Protein 9J9D (pdb70)

Secondary structure (DSSP, 8-state):
-TTEEEEEE----EEEEEEETTEEEEEEEE-GGGHHHHHHHHHHHTSTT---TTB--EEEEEEEE-SS-EEEEEEEE--TT-BHHHHHHH--B-HHHHHHHHHHHHHHHHHHH--B-STT-B--EE-S---GGGEEE-TTS-EEE---TT-EEEETTTTEESS----S-GGG--HHHHTT-S-TT-HHHHHHHHHHHHHHHHHHHHHTB-BTTB-PPP--TTTTTS-SS--HHHHHIIIIIS-------GGGGSSHHHHHHHHHHHHH--SSGGGSPPHHHHHHHHHHHHTSTTT-

B-factor: mean 13.84, std 5.66, range [7.07, 38.34]

Solvent-accessible surface area: 14345 Å² total; per-residue (Å²): 19,95,94,13,101,60,72,79,75,67,75,167,36,89,43,68,54,0,76,92,204,49,106,48,4,15,0,31,15,3,46,80,227,44,85,163,33,26,91,29,6,6,60,0,20,107,12,85,109,6,170,53,119,5,7,20,10,44,86,31,33,61,82,56,107,78,71,117,150,49,29,9,1,14,4,12,55,62,30,88,69,24,17,0,41,84,35,0,74,188,71,59,12,89,32,111,16,0,6,74,3,0,37,8,0,0,12,0,0,10,22,0,12,114,63,44,126,52,148,147,20,1,38,5,0,0,0,39,23,2,39,0,103,6,0,37,0,43,199,90,14,21,0,0,0,8,64,0,23,55,0,0,41,33,74,57,96,89,81,68,27,66,66,80,46,121,76,14,40,88,19,13,12,3,6,22,24,0,67,94,82,20,89,74,76,63,4,58,17,9,44,67,13,3,4,0,6,0,0,0,0,0,2,0,0,0,19,21,0,32,67,76,63,106,74,31,105,28,53,39,0,0,97,67,68,16,71,103,137,8,48,22,82,68,0,49,112,14,1,20,107,116,144,55,46,5,113,65,28,135,41,0,101,98,28,87,4,0,88,16,0,0,87,5,0,114,33,0,13,97,59,99,9,63,56,16,39,74,3,125,109,0,72,37,35,0,44,113,2,34,140,73,185,90,30,92

Structure (mmCIF, N/CA/C/O backbone):
data_9J9D
#
_entry.id   9J9D
#
_cell.length_a   42.455
_cell.length_b   75.677
_cell.length_c   89.625
_cell.angle_alpha   90.000
_cell.angle_beta   90.000
_cell.angle_gamma   90.000
#
_symmetry.space_group_name_H-M   'P 21 21 21'
#
loop_
_entity.id
_entity.type
_entity.pdbx_description
1 polymer 'TGF-beta receptor type-1'
2 non-polymer 2-((1-(but-2-yn-1-yl)-1H-pyrazol-4-yl)(cyclopropylmethyl)amino)-5-(4-(dimethylcarbamoyl)-1H-pyrrol-2-yl)thiazole-4-carboxamide
3 non-polymer 1,2-ETHANEDIOL
4 water water
#
loop_
_atom_site.group_PDB
_atom_site.id
_atom_site.type_symbol
_atom_site.label_atom_id
_atom_site.label_alt_id
_atom_site.label_comp_id
_atom_site.label_asym_id
_atom_site.label_entity_id
_atom_site.label_seq_id
_atom_site.pdbx_PDB_ins_code
_atom_site.Cartn_x
_atom_site.Cartn_y
_atom_site.Cartn_z
_atom_site.occupancy
_atom_site.B_iso_or_equiv
_atom_site.auth_seq_id
_atom_site.auth_comp_id
_atom_site.auth_asym_id
_atom_site.auth_atom_id
_atom_site.pdbx_PDB_model_num
ATOM 1 N N . ALA A 1 5 ? 10.043 20.885 -3.893 1.000 21.844 202 ALA A N 1
ATOM 2 C CA . ALA A 1 5 ? 8.736 21.333 -3.321 1.000 21.382 202 ALA A CA 1
ATOM 3 C C . ALA A 1 5 ? 8.024 22.270 -4.302 1.000 21.132 202 ALA A C 1
ATOM 4 O O . ALA A 1 5 ? 6.792 22.167 -4.422 1.000 21.415 202 ALA A O 1
ATOM 6 N N . ARG A 1 6 ? 8.781 23.146 -4.972 1.000 20.295 203 ARG A N 1
ATOM 7 C CA . ARG A 1 6 ? 8.276 24.174 -5.922 1.000 19.710 203 ARG A CA 1
ATOM 8 C C . ARG A 1 6 ? 7.377 23.535 -6.990 1.000 18.939 203 ARG A C 1
ATOM 9 O O . ARG A 1 6 ? 6.399 24.198 -7.389 1.000 19.644 203 ARG A O 1
ATOM 11 N N . THR A 1 7 ? 7.691 22.310 -7.431 1.000 17.750 204 THR A N 1
ATOM 12 C CA . THR A 1 7 ? 7.065 21.643 -8.608 1.000 17.196 204 THR A CA 1
ATOM 13 C C . THR A 1 7 ? 6.241 20.414 -8.196 1.000 15.974 204 THR A C 1
ATOM 14 O O . THR A 1 7 ? 5.918 19.603 -9.085 1.000 17.006 204 THR A O 1
ATOM 18 N N . ILE A 1 8 ? 5.910 20.261 -6.913 1.000 13.643 205 ILE A N 1
ATOM 19 C CA . ILE A 1 8 ? 5.035 19.150 -6.434 1.00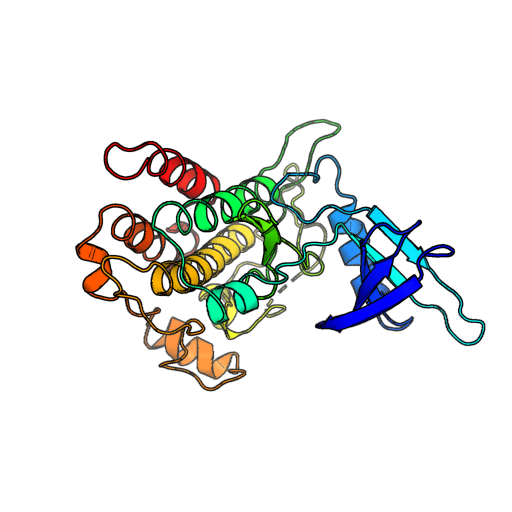0 12.281 205 ILE A CA 1
ATOM 20 C C . ILE A 1 8 ? 3.632 19.705 -6.178 1.000 11.215 205 ILE A C 1
ATOM 21 O O . ILE A 1 8 ? 3.519 20.800 -5.595 1.000 11.450 205 ILE A O 1
ATOM 26 N N . VAL A 1 9 ? 2.612 18.962 -6.607 1.000 10.221 206 VAL A N 1
ATOM 27 C CA . VAL A 1 9 ? 1.176 19.297 -6.390 1.000 9.765 206 VAL A CA 1
ATOM 28 C C . VAL A 1 9 ? 0.596 18.268 -5.417 1.000 9.455 206 VAL A C 1
ATOM 29 O O . VAL A 1 9 ? 0.601 17.067 -5.748 1.000 9.475 206 VAL A O 1
ATOM 33 N N . LEU A 1 10 ? 0.114 18.730 -4.263 1.000 9.402 207 LEU A N 1
ATOM 34 C CA . LEU A 1 10 ? -0.544 17.875 -3.240 1.000 9.764 207 LEU A CA 1
ATOM 35 C C . LEU A 1 10 ? -1.952 17.517 -3.726 1.000 9.895 207 LEU A C 1
ATOM 36 O O . LEU A 1 10 ? -2.658 18.412 -4.234 1.000 10.000 207 LEU A O 1
ATOM 41 N N . GLN A 1 11 ? -2.334 16.248 -3.580 1.000 10.145 208 GLN A N 1
ATOM 42 C CA . GLN A 1 11 ? -3.582 15.678 -4.158 1.000 10.696 208 GLN A CA 1
ATOM 43 C C . GLN A 1 11 ? -4.515 15.132 -3.075 1.000 10.662 208 GLN A C 1
ATOM 44 O O . GLN A 1 11 ? -5.739 15.219 -3.260 1.000 10.268 208 GLN A O 1
ATOM 50 N N . GLU A 1 12 ? -3.970 14.521 -2.023 1.000 10.918 209 GLU A N 1
ATOM 51 C CA . GLU A 1 12 ? -4.763 13.695 -1.078 1.000 11.729 209 GLU A CA 1
ATOM 52 C C . GLU A 1 12 ? -4.050 13.619 0.273 1.000 11.659 209 GLU A C 1
ATOM 53 O O . GLU A 1 12 ? -2.839 13.339 0.293 1.000 11.062 209 GLU A O 1
ATOM 59 N N . SER A 1 13 ? -4.789 13.858 1.356 1.000 12.121 210 SER A N 1
ATOM 60 C CA . SER A 1 13 ? -4.337 13.650 2.756 1.000 13.204 210 SER A CA 1
ATOM 61 C C . SER A 1 13 ? -4.221 12.143 3.012 1.000 13.754 210 SER A C 1
ATOM 62 O O . SER A 1 13 ? -5.235 11.449 2.841 1.000 14.114 210 SER A O 1
ATOM 65 N N . ILE A 1 14 ? -3.034 11.645 3.373 1.000 14.360 211 ILE A N 1
ATOM 66 C CA . ILE A 1 14 ? -2.800 10.187 3.619 1.000 15.321 211 ILE A CA 1
ATOM 67 C C . ILE A 1 14 ? -2.263 9.982 5.044 1.000 16.822 211 ILE A C 1
ATOM 68 O O . ILE A 1 14 ? -1.497 9.020 5.247 1.000 17.870 211 ILE A O 1
ATOM 73 N N . GLY A 1 15 ? -2.685 10.827 5.996 1.000 18.386 212 GLY A N 1
ATOM 74 C CA . GLY A 1 15 ? -2.524 10.598 7.448 1.000 19.354 212 GLY A CA 1
ATOM 75 C C . GLY A 1 15 ? -1.580 11.589 8.111 1.000 20.545 212 GLY A C 1
ATOM 76 O O . GLY A 1 15 ? -1.098 12.494 7.404 1.000 21.605 212 GLY A O 1
ATOM 77 N N . PHE A 1 19 ? 4.456 14.391 14.571 1.000 23.689 216 PHE A N 1
ATOM 78 C CA . PHE A 1 19 ? 4.789 15.743 14.045 1.000 23.518 216 PHE A CA 1
ATOM 79 C C . PHE A 1 19 ? 4.501 15.787 12.540 1.000 22.569 216 PHE A C 1
ATOM 80 O O . PHE A 1 19 ? 4.848 14.826 11.832 1.000 23.115 216 PHE A O 1
ATOM 88 N N . GLY A 1 20 ? 3.876 16.872 12.079 1.000 21.512 217 GLY A N 1
ATOM 89 C CA . GLY A 1 20 ? 3.577 17.114 10.655 1.000 20.094 217 GLY A CA 1
ATOM 90 C C . GLY A 1 20 ? 2.390 16.302 10.163 1.000 18.955 217 GLY A C 1
ATOM 91 O O . GLY A 1 20 ? 1.743 15.626 10.985 1.000 19.842 217 GLY A O 1
ATOM 92 N N . GLU A 1 21 ? 2.120 16.376 8.856 1.000 16.929 218 GLU A N 1
ATOM 93 C CA . GLU A 1 21 ? 0.975 15.721 8.167 1.000 16.066 218 GLU A CA 1
ATOM 94 C C . GLU A 1 21 ? 1.465 15.198 6.815 1.000 13.761 218 GLU A C 1
ATOM 95 O O . GLU A 1 21 ? 2.343 15.848 6.214 1.000 12.957 218 GLU A O 1
ATOM 101 N N . VAL A 1 22 ? 0.923 14.071 6.354 1.000 11.893 219 VAL A N 1
ATOM 102 C CA . VAL A 1 22 ? 1.429 13.362 5.144 1.000 11.029 219 VAL A CA 1
ATOM 103 C C . VAL A 1 22 ? 0.409 13.491 4.010 1.000 10.443 219 VAL A C 1
ATOM 104 O O . VAL A 1 22 ? -0.808 13.357 4.260 1.000 10.124 219 VAL A O 1
ATOM 108 N N . TRP A 1 23 ? 0.921 13.745 2.807 1.000 9.830 220 TRP A N 1
ATOM 109 C CA . TRP A 1 23 ? 0.137 13.972 1.568 1.000 10.030 220 TRP A CA 1
ATOM 110 C C . TRP A 1 23 ? 0.673 13.083 0.453 1.000 10.007 220 TRP A C 1
ATOM 111 O O . TRP A 1 23 ? 1.903 12.900 0.362 1.000 9.752 220 TRP A O 1
ATOM 122 N N . ARG A 1 24 ? -0.230 12.593 -0.389 1.000 10.226 221 ARG A N 1
ATOM 123 C CA . ARG A 1 24 ? 0.110 12.061 -1.728 1.000 10.812 221 ARG A CA 1
ATOM 124 C C . ARG A 1 24 ? 0.239 13.255 -2.674 1.000 10.935 221 ARG A C 1
ATOM 125 O O . ARG A 1 24 ? -0.731 14.032 -2.787 1.000 11.067 221 ARG A O 1
ATOM 133 N N . GLY A 1 25 ? 1.410 13.415 -3.282 1.000 10.950 222 GLY A N 1
ATOM 134 C CA . GLY A 1 25 ? 1.701 14.506 -4.226 1.000 11.400 222 GLY A CA 1
ATOM 135 C C . GLY A 1 25 ? 2.083 13.951 -5.578 1.000 11.623 222 GLY A C 1
ATOM 136 O O . GLY A 1 25 ? 2.317 12.732 -5.677 1.000 11.102 222 GLY A O 1
ATOM 137 N N . LYS A 1 26 ? 2.145 14.817 -6.585 1.000 12.520 223 LYS A N 1
ATOM 138 C CA . LYS A 1 26 ? 2.630 14.473 -7.942 1.000 13.844 223 LYS A CA 1
ATOM 139 C C . LYS A 1 26 ? 3.822 15.372 -8.266 1.000 13.991 223 LYS A C 1
ATOM 140 O O . LYS A 1 26 ? 3.714 16.599 -8.081 1.000 13.141 223 LYS A O 1
ATOM 146 N N . TRP A 1 27 ? 4.928 14.744 -8.665 1.000 14.927 224 TRP A N 1
ATOM 147 C CA A TRP A 1 27 ? 6.127 15.426 -9.213 0.500 15.636 224 TRP A CA 1
ATOM 148 C CA B TRP A 1 27 ? 6.159 15.391 -9.191 0.500 15.639 224 TRP A CA 1
ATOM 149 C C . TRP A 1 27 ? 6.298 14.996 -10.669 1.000 16.496 224 TRP A C 1
ATOM 150 O O . TRP A 1 27 ? 6.698 13.840 -10.908 1.000 17.149 224 TRP A O 1
ATOM 171 N N . ARG A 1 28 ? 5.949 15.895 -11.597 1.000 17.717 225 ARG A N 1
ATOM 172 C CA . ARG A 1 28 ? 5.922 15.627 -13.063 1.000 19.009 225 ARG A CA 1
ATOM 173 C C . ARG A 1 28 ? 5.027 14.413 -13.350 1.000 18.978 225 ARG A C 1
ATOM 174 O O . ARG A 1 28 ? 5.374 13.613 -14.246 1.000 19.786 225 ARG A O 1
ATOM 182 N N . GLY A 1 29 ? 3.924 14.270 -12.612 1.000 18.727 226 GLY A N 1
ATOM 183 C CA . GLY A 1 29 ? 2.936 13.196 -12.816 1.000 18.381 226 GLY A CA 1
ATOM 184 C C . GLY A 1 29 ? 3.289 11.920 -12.068 1.000 17.811 226 GLY A C 1
ATOM 185 O O . GLY A 1 29 ? 2.465 10.992 -12.113 1.000 18.623 226 GLY A O 1
ATOM 186 N N . GLU A 1 30 ? 4.461 11.859 -11.419 1.000 17.568 227 GLU A N 1
ATOM 187 C CA . GLU A 1 30 ? 4.901 10.698 -10.594 1.000 17.333 227 GLU A CA 1
ATOM 188 C C . GLU A 1 30 ? 4.430 10.910 -9.152 1.000 16.243 227 GLU A C 1
ATOM 189 O O . GLU A 1 30 ? 4.696 11.996 -8.591 1.000 15.429 227 GLU A O 1
ATOM 195 N N . GLU A 1 31 ? 3.772 9.904 -8.571 1.000 15.322 228 GLU A N 1
ATOM 196 C CA . GLU A 1 31 ? 3.319 9.935 -7.157 1.000 14.726 228 GLU A CA 1
ATOM 197 C C . GLU A 1 31 ? 4.550 9.997 -6.246 1.000 13.054 228 GLU A C 1
ATOM 198 O O . GLU A 1 31 ? 5.509 9.235 -6.477 1.000 12.845 228 GLU A O 1
ATOM 204 N N . VAL A 1 32 ? 4.525 10.907 -5.274 1.000 11.185 229 VAL A N 1
ATOM 205 C CA . VAL A 1 32 ? 5.503 10.986 -4.150 1.000 10.295 229 VAL A CA 1
ATOM 206 C C . VAL A 1 32 ? 4.692 11.130 -2.863 1.000 9.480 229 VAL A C 1
ATOM 207 O O . VAL A 1 32 ? 3.504 11.493 -2.940 1.000 9.182 229 VAL A O 1
ATOM 211 N N . ALA A 1 33 ? 5.307 10.840 -1.720 1.000 8.746 230 ALA A N 1
ATOM 212 C CA . ALA A 1 33 ? 4.734 11.147 -0.393 1.000 8.448 230 ALA A CA 1
ATOM 213 C C . ALA A 1 33 ? 5.452 12.373 0.170 1.000 8.324 230 ALA A C 1
ATOM 214 O O . ALA A 1 33 ? 6.682 12.473 0.026 1.000 8.107 230 ALA A O 1
ATOM 216 N N . VAL A 1 34 ? 4.695 13.290 0.766 1.000 8.232 231 VAL A N 1
ATOM 217 C CA . VAL A 1 34 ? 5.245 14.539 1.358 1.000 8.462 231 VAL A CA 1
ATOM 218 C C . VAL A 1 34 ? 4.784 14.607 2.810 1.000 8.601 231 VAL A C 1
ATOM 219 O O . VAL A 1 34 ? 3.566 14.604 3.036 1.000 8.964 231 VAL A O 1
ATOM 223 N N . LYS A 1 35 ? 5.722 14.658 3.754 1.000 8.804 232 LYS A N 1
ATOM 224 C CA . LYS A 1 35 ? 5.406 15.001 5.160 1.000 9.156 232 LYS A CA 1
ATOM 225 C C . LYS A 1 35 ? 5.696 16.487 5.352 1.000 9.206 232 LYS A C 1
ATOM 226 O O . LYS A 1 35 ? 6.836 16.911 5.083 1.000 9.122 232 LYS A O 1
ATOM 232 N N . ILE A 1 36 ? 4.680 17.244 5.766 1.000 9.308 233 ILE A N 1
ATOM 233 C CA . ILE A 1 36 ? 4.746 18.724 5.901 1.000 9.749 233 ILE A CA 1
ATOM 234 C C . ILE A 1 36 ? 4.738 19.084 7.386 1.000 9.871 233 ILE A C 1
ATOM 235 O O . ILE A 1 36 ? 3.848 18.601 8.114 1.000 10.116 233 ILE A O 1
ATOM 240 N N . PHE A 1 37 ? 5.706 19.907 7.790 1.000 9.802 234 PHE A N 1
ATOM 241 C CA . PHE A 1 37 ? 5.866 20.463 9.156 1.000 10.128 234 PHE A CA 1
ATOM 242 C C . PHE A 1 37 ? 5.646 21.977 9.102 1.000 10.632 234 PHE A C 1
ATOM 243 O O . PHE A 1 37 ? 5.942 22.610 8.072 1.000 10.879 234 PHE A O 1
ATOM 251 N N . SER A 1 38 ? 5.175 22.555 10.206 1.000 11.141 235 SER A N 1
ATOM 252 C CA . SER A 1 38 ? 5.074 24.023 10.393 1.000 11.650 235 SER A CA 1
ATOM 253 C C . SER A 1 38 ? 6.432 24.575 10.838 1.000 11.893 235 SER A C 1
ATOM 254 O O . SER A 1 38 ? 7.312 23.770 11.217 1.000 11.665 235 SER A O 1
ATOM 257 N N . SER A 1 39 ? 6.578 25.901 10.806 1.000 12.531 236 SER A N 1
ATOM 258 C CA . SER A 1 39 ? 7.791 26.648 11.232 1.000 12.882 236 SER A CA 1
ATOM 259 C C . SER A 1 39 ? 8.180 26.259 12.662 1.000 12.495 236 SER A C 1
ATOM 260 O O . SER A 1 39 ? 9.386 26.150 12.941 1.000 12.950 236 SER A O 1
ATOM 263 N N . ARG A 1 40 ? 7.197 26.062 13.543 1.000 12.001 237 ARG A N 1
ATOM 264 C CA . ARG A 1 40 ? 7.459 25.798 14.981 1.000 11.865 237 ARG A CA 1
ATOM 265 C C . ARG A 1 40 ? 7.883 24.336 15.187 1.000 11.935 237 ARG A C 1
ATOM 266 O O . ARG A 1 40 ? 8.294 24.005 16.311 1.000 12.149 237 ARG A O 1
ATOM 274 N N . GLU A 1 41 ? 7.826 23.502 14.144 1.000 11.777 238 GLU A N 1
ATOM 275 C CA . GLU A 1 41 ? 8.260 22.079 14.181 1.000 12.056 238 GLU A CA 1
ATOM 276 C C . GLU A 1 41 ? 9.623 21.925 13.490 1.000 11.502 238 GLU A C 1
ATOM 277 O O . GLU A 1 41 ? 9.985 20.782 13.150 1.000 10.871 238 GLU A O 1
ATOM 283 N N . GLU A 1 42 ? 10.374 23.017 13.311 1.000 11.393 239 GLU A N 1
ATOM 284 C CA . GLU A 1 42 ? 11.650 23.006 12.542 1.000 12.114 239 GLU A CA 1
ATOM 285 C C . GLU A 1 42 ? 12.631 21.991 13.146 1.000 11.994 239 GLU A C 1
ATOM 286 O O . GLU A 1 42 ? 13.329 21.320 12.369 1.000 11.092 239 GLU A O 1
ATOM 292 N N . ARG A 1 43 ? 12.703 21.877 14.473 1.000 12.181 240 ARG A N 1
ATOM 293 C CA . ARG A 1 43 ? 13.697 20.985 15.131 1.000 12.910 240 ARG A CA 1
ATOM 294 C C . ARG A 1 43 ? 13.405 19.527 14.758 1.000 11.869 240 ARG A C 1
ATOM 295 O O . ARG A 1 43 ? 14.367 18.797 14.453 1.000 11.258 240 ARG A O 1
ATOM 303 N N . SER A 1 44 ? 12.134 19.119 14.745 1.000 11.030 241 SER A N 1
ATOM 304 C CA . SER A 1 44 ? 11.712 17.738 14.398 1.000 10.683 241 SER A CA 1
ATOM 305 C C . SER A 1 44 ? 11.985 17.475 12.913 1.000 9.545 241 SER A C 1
ATOM 306 O O . SER A 1 44 ? 12.517 16.404 12.579 1.000 9.141 241 SER A O 1
ATOM 309 N N . TRP A 1 45 ? 11.629 18.426 12.049 1.000 8.676 242 TRP A N 1
ATOM 310 C CA . TRP A 1 45 ? 11.873 18.347 10.586 1.000 8.179 242 TRP A CA 1
ATOM 311 C C . TRP A 1 45 ? 13.376 18.222 10.319 1.000 7.997 242 TRP A C 1
ATOM 312 O O . TRP A 1 45 ? 13.778 17.314 9.566 1.000 7.832 242 TRP A O 1
ATOM 323 N N . PHE A 1 46 ? 14.179 19.101 10.917 1.000 8.112 243 PHE A N 1
ATOM 324 C CA . PHE A 1 46 ? 15.645 19.131 10.690 1.000 8.307 243 PHE A CA 1
ATOM 325 C C . PHE A 1 46 ? 16.259 17.799 11.131 1.000 8.169 243 PHE A C 1
ATOM 326 O O . PHE A 1 46 ? 17.083 17.223 10.399 1.000 7.984 243 PHE A O 1
ATOM 334 N N . ARG A 1 47 ? 15.891 17.319 12.317 1.000 7.992 244 ARG A N 1
ATOM 335 C CA . ARG A 1 47 ? 16.462 16.066 12.865 1.000 8.034 244 ARG A CA 1
ATOM 336 C C . ARG A 1 47 ? 16.119 14.900 11.931 1.000 8.051 244 ARG A C 1
ATOM 337 O O . ARG A 1 47 ? 17.002 14.074 11.664 1.000 7.755 244 ARG A O 1
ATOM 345 N N . GLU A 1 48 ? 14.880 14.814 11.449 1.000 7.954 245 GLU A N 1
ATOM 346 C CA . GLU A 1 48 ? 14.486 13.696 10.557 1.000 8.155 245 GLU A CA 1
ATOM 347 C C . GLU A 1 48 ? 15.232 13.823 9.221 1.000 7.881 245 GLU A C 1
ATOM 348 O O . GLU A 1 48 ? 15.718 12.794 8.718 1.000 7.695 245 GLU A O 1
ATOM 354 N N . ALA A 1 49 ? 15.353 15.036 8.674 1.000 7.766 246 ALA A N 1
ATOM 355 C CA . ALA A 1 49 ? 16.152 15.307 7.453 1.000 7.701 246 ALA A CA 1
ATOM 356 C C . ALA A 1 49 ? 17.593 14.830 7.668 1.000 7.735 246 ALA A C 1
ATOM 357 O O . ALA A 1 49 ? 18.152 14.173 6.773 1.000 7.841 246 ALA A O 1
ATOM 359 N N . GLU A 1 50 ? 18.164 15.148 8.828 1.000 7.829 247 GLU A N 1
ATOM 360 C CA . GLU A 1 50 ? 19.545 14.755 9.209 1.000 7.997 247 GLU A CA 1
ATOM 361 C C . GLU A 1 50 ? 19.680 13.226 9.186 1.000 7.744 247 GLU A C 1
ATOM 362 O O . GLU A 1 50 ? 20.637 12.724 8.577 1.000 7.831 247 GLU A O 1
ATOM 368 N N . ILE A 1 51 ? 18.757 12.500 9.817 1.000 7.613 248 ILE A N 1
ATOM 369 C CA . ILE A 1 51 ? 18.834 11.010 9.876 1.000 7.561 248 ILE A CA 1
ATOM 370 C C . ILE A 1 51 ? 18.783 10.469 8.442 1.000 7.467 248 ILE A C 1
ATOM 371 O O . ILE A 1 51 ? 19.620 9.632 8.089 1.000 7.085 248 ILE A O 1
ATOM 376 N N . TYR A 1 52 ? 17.840 10.937 7.627 1.000 7.492 249 TYR A N 1
ATOM 377 C CA . TYR A 1 52 ? 17.658 10.427 6.244 1.000 7.742 249 TYR A CA 1
ATOM 378 C C . TYR A 1 52 ? 18.888 10.722 5.378 1.000 7.903 249 TYR A C 1
ATOM 379 O O . TYR A 1 52 ? 19.121 9.972 4.421 1.000 8.174 249 TYR A O 1
ATOM 388 N N . GLN A 1 53 ? 19.662 11.762 5.698 1.000 7.803 250 GLN A N 1
ATOM 389 C CA . GLN A 1 53 ? 20.849 12.149 4.888 1.000 7.935 250 GLN A CA 1
ATOM 390 C C . GLN A 1 53 ? 22.112 11.456 5.412 1.000 8.053 250 GLN A C 1
ATOM 391 O O . GLN A 1 53 ? 23.189 11.737 4.877 1.000 8.538 250 GLN A O 1
ATOM 397 N N . THR A 1 54 ? 21.989 10.548 6.385 1.000 8.130 251 THR A N 1
ATOM 398 C CA . THR A 1 54 ? 23.130 9.744 6.890 1.000 8.211 251 THR A CA 1
ATOM 399 C C . THR A 1 54 ? 23.822 9.063 5.705 1.000 8.393 251 THR A C 1
ATOM 400 O O . THR A 1 54 ? 23.132 8.468 4.864 1.000 8.476 251 THR A O 1
ATOM 404 N N . VAL A 1 55 ? 25.151 9.123 5.671 1.000 8.770 252 VAL A N 1
ATOM 405 C CA . VAL A 1 55 ? 25.976 8.467 4.618 1.000 9.404 252 VAL A CA 1
ATOM 406 C C . VAL A 1 55 ? 25.615 6.977 4.563 1.000 9.520 252 VAL A C 1
ATOM 407 O O . VAL A 1 55 ? 25.511 6.334 5.634 1.000 9.123 252 VAL A O 1
ATOM 411 N N . MET A 1 56 ? 25.385 6.469 3.351 1.000 9.812 253 MET A N 1
ATOM 412 C CA . MET A 1 56 ? 25.148 5.035 3.037 1.000 10.244 253 MET A CA 1
ATOM 413 C C . MET A 1 56 ? 23.897 4.503 3.750 1.000 9.772 253 MET A C 1
ATOM 414 O O . MET A 1 56 ? 23.819 3.287 3.983 1.000 9.765 253 MET A O 1
ATOM 419 N N . LEU A 1 57 ? 22.912 5.357 4.030 1.000 9.464 254 LEU A N 1
ATOM 420 C CA . LEU A 1 57 ? 21.649 4.896 4.666 1.000 9.529 254 LEU A CA 1
ATOM 421 C C . LEU A 1 57 ? 20.783 4.125 3.659 1.000 9.399 254 LEU A C 1
ATOM 422 O O . LEU A 1 57 ? 20.059 3.211 4.091 1.000 9.266 254 LEU A O 1
ATOM 427 N N . ARG A 1 58 ? 20.794 4.498 2.377 1.000 9.328 255 ARG A N 1
ATOM 428 C CA . ARG A 1 58 ? 19.795 3.982 1.404 1.000 9.523 255 ARG A CA 1
ATOM 429 C C . ARG A 1 58 ? 19.830 2.451 1.384 1.000 9.503 255 ARG A C 1
ATOM 430 O O . ARG A 1 58 ? 20.921 1.861 1.351 1.000 9.867 255 ARG A O 1
ATOM 438 N N . HIS A 1 59 ? 18.650 1.843 1.406 1.000 9.301 256 HIS A N 1
ATOM 439 C CA . HIS A 1 59 ? 18.449 0.379 1.519 1.000 9.378 256 HIS A CA 1
ATOM 440 C C . HIS A 1 59 ? 17.018 0.075 1.092 1.000 9.519 256 HIS A C 1
ATOM 441 O O . HIS A 1 59 ? 16.148 0.910 1.371 1.000 9.198 256 HIS A O 1
ATOM 448 N N . GLU A 1 60 ? 16.777 -1.074 0.463 1.000 9.914 257 GLU A N 1
ATOM 449 C CA A GLU A 1 60 ? 15.442 -1.427 -0.093 0.500 10.101 257 GLU A CA 1
ATOM 450 C CA B GLU A 1 60 ? 15.437 -1.397 -0.099 0.500 10.065 257 GLU A CA 1
ATOM 451 C C . GLU A 1 60 ? 14.393 -1.454 1.027 1.000 9.749 257 GLU A C 1
ATOM 452 O O . GLU A 1 60 ? 13.213 -1.285 0.715 1.000 9.812 257 GLU A O 1
ATOM 463 N N . ASN A 1 61 ? 14.808 -1.641 2.286 1.000 9.170 258 ASN A N 1
ATOM 464 C CA . ASN A 1 61 ? 13.854 -1.767 3.424 1.000 8.730 258 ASN A CA 1
ATOM 465 C C . ASN A 1 61 ? 13.892 -0.531 4.333 1.000 8.267 258 ASN A C 1
ATOM 466 O O . ASN A 1 61 ? 13.375 -0.619 5.467 1.000 7.960 258 ASN A O 1
ATOM 471 N N . ILE A 1 62 ? 14.420 0.589 3.837 1.000 7.907 259 ILE A N 1
ATOM 472 C CA . ILE A 1 62 ? 14.301 1.939 4.463 1.000 7.970 259 ILE A CA 1
ATOM 473 C C . ILE A 1 62 ? 13.576 2.835 3.459 1.000 7.772 259 ILE A C 1
ATOM 474 O O . ILE A 1 62 ? 13.958 2.821 2.273 1.000 7.548 259 ILE A O 1
ATOM 479 N N . LEU A 1 63 ? 12.566 3.587 3.898 1.000 7.475 260 LEU A N 1
ATOM 480 C CA . LEU A 1 63 ? 11.804 4.482 2.991 1.000 7.462 260 LEU A CA 1
ATOM 481 C C . LEU A 1 63 ? 12.788 5.357 2.206 1.000 7.499 260 LEU A C 1
ATOM 482 O O . LEU A 1 63 ? 13.687 5.950 2.825 1.000 7.289 260 LEU A O 1
ATOM 487 N N . GLY A 1 64 ? 12.621 5.400 0.883 1.000 7.664 261 GLY A N 1
ATOM 488 C CA . GLY A 1 64 ? 13.507 6.127 -0.046 1.000 7.849 261 GLY A CA 1
ATOM 489 C C . GLY A 1 64 ? 13.345 7.632 0.074 1.000 8.097 261 GLY A C 1
ATOM 490 O O . GLY A 1 64 ? 12.268 8.144 -0.267 1.000 8.078 261 GLY A O 1
ATOM 491 N N . PHE A 1 65 ? 14.380 8.315 0.558 1.000 8.528 262 PHE A N 1
ATOM 492 C CA . PHE A 1 65 ? 14.430 9.790 0.718 1.000 9.170 262 PHE A CA 1
ATOM 493 C C . PHE A 1 65 ? 14.567 10.433 -0.665 1.000 9.390 262 PHE A C 1
ATOM 494 O O . PHE A 1 65 ? 15.352 9.939 -1.489 1.000 10.222 262 PHE A O 1
ATOM 502 N N . ILE A 1 66 ? 13.808 11.496 -0.923 1.000 9.396 263 ILE A N 1
ATOM 503 C CA . ILE A 1 66 ? 13.957 12.306 -2.167 1.000 9.632 263 ILE A CA 1
ATOM 504 C C . ILE A 1 66 ? 14.539 13.674 -1.803 1.000 9.811 263 ILE A C 1
ATOM 505 O O . ILE A 1 66 ? 15.534 14.072 -2.433 1.000 10.775 263 ILE A O 1
ATOM 510 N N . ALA A 1 67 ? 13.956 14.385 -0.840 1.000 9.643 264 ALA A N 1
ATOM 511 C CA . ALA A 1 67 ? 14.391 15.765 -0.530 1.000 9.601 264 ALA A CA 1
ATOM 512 C C . ALA A 1 67 ? 13.864 16.234 0.825 1.000 9.491 264 ALA A C 1
ATOM 513 O O . ALA A 1 67 ? 12.784 15.786 1.254 1.000 9.240 264 ALA A O 1
ATOM 515 N N . ALA A 1 68 ? 14.635 17.110 1.464 1.000 9.408 265 ALA A N 1
ATOM 516 C CA . ALA A 1 68 ? 14.179 18.062 2.497 1.000 9.541 265 ALA A CA 1
ATOM 517 C C . ALA A 1 68 ? 14.173 19.442 1.841 1.000 9.918 265 ALA A C 1
ATOM 518 O O . ALA A 1 68 ? 15.154 19.756 1.153 1.000 10.450 265 ALA A O 1
ATOM 520 N N . ASP A 1 69 ? 13.092 20.206 1.978 1.000 9.990 266 ASP A N 1
ATOM 521 C CA . ASP A 1 69 ? 12.977 21.524 1.302 1.000 10.597 266 ASP A CA 1
ATOM 522 C C . ASP A 1 69 ? 12.035 22.428 2.100 1.000 10.543 266 ASP A C 1
ATOM 523 O O . ASP A 1 69 ? 11.415 21.950 3.074 1.000 9.952 266 ASP A O 1
ATOM 528 N N . ASN A 1 70 ? 11.980 23.701 1.703 1.000 11.250 267 ASN A N 1
ATOM 529 C CA . ASN A 1 70 ? 11.051 24.735 2.226 1.000 12.052 267 ASN A CA 1
ATOM 530 C C . ASN A 1 70 ? 10.083 25.116 1.102 1.000 11.812 267 ASN A C 1
ATOM 531 O O . ASN A 1 70 ? 10.500 25.080 -0.073 1.000 11.974 267 ASN A O 1
ATOM 536 N N . LYS A 1 71 ? 8.845 25.478 1.439 1.000 11.707 268 LYS A N 1
ATOM 537 C CA . LYS A 1 71 ? 7.876 26.036 0.459 1.000 11.920 268 LYS A CA 1
ATOM 538 C C . LYS A 1 71 ? 7.136 27.212 1.097 1.000 11.707 268 LYS A C 1
ATOM 539 O O . LYS A 1 71 ? 6.479 27.019 2.132 1.000 11.549 268 LYS A O 1
ATOM 545 N N . ASP A 1 72 ? 7.261 28.389 0.485 1.000 11.555 269 ASP A N 1
ATOM 546 C CA . ASP A 1 72 ? 6.588 29.640 0.915 1.000 11.562 269 ASP A CA 1
ATOM 547 C C . ASP A 1 72 ? 5.311 29.809 0.084 1.000 10.971 269 ASP A C 1
ATOM 548 O O . ASP A 1 72 ? 5.427 30.022 -1.135 1.000 10.902 269 ASP A O 1
ATOM 553 N N . ASN A 1 73 ? 4.134 29.715 0.705 1.000 10.490 270 ASN A N 1
ATOM 554 C CA . ASN A 1 73 ? 2.845 29.840 -0.025 1.000 10.577 270 ASN A CA 1
ATOM 555 C C . ASN A 1 73 ? 2.457 31.318 -0.165 1.000 10.746 270 ASN A C 1
ATOM 556 O O . ASN A 1 73 ? 1.436 31.577 -0.812 1.000 11.004 270 ASN A O 1
ATOM 561 N N . GLY A 1 74 ? 3.235 32.242 0.411 1.000 10.956 271 GLY A N 1
ATOM 562 C CA . GLY A 1 74 ? 2.965 33.693 0.377 1.000 11.267 271 GLY A CA 1
ATOM 563 C C . GLY A 1 74 ? 2.517 34.231 1.724 1.000 11.519 271 GLY A C 1
ATOM 564 O O . GLY A 1 74 ? 2.544 35.462 1.896 1.000 12.402 271 GLY A O 1
ATOM 565 N N . THR A 1 75 ? 2.107 33.356 2.648 1.000 11.471 272 THR A N 1
ATOM 566 C CA . THR A 1 75 ? 1.690 33.733 4.026 1.000 11.541 272 THR A CA 1
ATOM 567 C C . THR A 1 75 ? 2.615 33.073 5.052 1.000 11.513 272 THR A C 1
ATOM 568 O O . THR A 1 75 ? 3.063 33.781 5.978 1.000 11.813 272 THR A O 1
ATOM 572 N N . TRP A 1 76 ? 2.872 31.772 4.918 1.000 11.324 273 TRP A N 1
ATOM 573 C CA . TRP A 1 76 ? 3.740 31.024 5.862 1.000 11.365 273 TRP A CA 1
ATOM 574 C C . TRP A 1 76 ? 4.638 30.055 5.095 1.000 11.568 273 TRP A C 1
ATOM 575 O O . TRP A 1 76 ? 4.328 29.728 3.928 1.000 11.395 273 TRP A O 1
ATOM 586 N N . THR A 1 77 ? 5.729 29.640 5.737 1.000 11.891 274 THR A N 1
ATOM 587 C CA . THR A 1 77 ? 6.700 28.665 5.187 1.000 12.328 274 THR A CA 1
ATOM 588 C C . THR A 1 77 ? 6.349 27.273 5.713 1.000 11.841 274 THR A C 1
ATOM 589 O O . THR A 1 77 ? 6.103 27.131 6.928 1.000 12.182 274 THR A O 1
ATOM 593 N N . GLN A 1 78 ? 6.288 26.309 4.797 1.000 11.252 275 GLN A N 1
ATOM 594 C CA A GLN A 1 78 ? 6.115 24.868 5.104 0.500 11.003 275 GLN A CA 1
ATOM 595 C CA B GLN A 1 78 ? 6.114 24.865 5.098 0.500 10.955 275 GLN A CA 1
ATOM 596 C C . GLN A 1 78 ? 7.482 24.187 5.012 1.000 10.465 275 GLN A C 1
ATOM 597 O O . GLN A 1 78 ? 8.256 24.550 4.115 1.000 10.238 275 GLN A O 1
ATOM 608 N N . LEU A 1 79 ? 7.747 23.245 5.909 1.000 9.678 276 LEU A N 1
ATOM 609 C CA . LEU A 1 79 ? 8.984 22.428 5.878 1.000 9.408 276 LEU A CA 1
ATOM 610 C C . LEU A 1 79 ? 8.604 21.034 5.376 1.000 9.044 276 LEU A C 1
ATOM 611 O O . LEU A 1 79 ? 7.725 20.402 5.978 1.000 9.201 276 LEU A O 1
ATOM 616 N N . TRP A 1 80 ? 9.224 20.602 4.2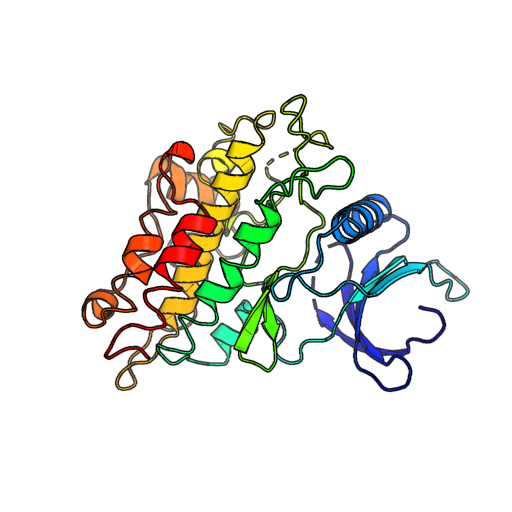80 1.000 8.682 277 TRP A N 1
ATOM 617 C CA . TRP A 1 80 ? 8.835 19.392 3.514 1.000 8.598 277 TRP A CA 1
ATOM 618 C C . TRP A 1 80 ? 9.881 18.290 3.671 1.000 8.422 277 TRP A C 1
ATOM 619 O O . TRP A 1 80 ? 11.086 18.595 3.577 1.000 7.904 277 TRP A O 1
ATOM 630 N N . LEU A 1 81 ? 9.422 17.050 3.845 1.000 8.638 278 LEU A N 1
ATOM 631 C CA . LEU A 1 81 ? 10.225 15.821 3.625 1.000 8.924 278 LEU A CA 1
ATOM 632 C C . LEU A 1 81 ? 9.522 15.005 2.545 1.000 8.628 278 LEU A C 1
ATOM 633 O O . LEU A 1 81 ? 8.345 14.654 2.745 1.000 8.730 278 LEU A O 1
ATOM 638 N N . VAL A 1 82 ? 10.220 14.725 1.449 1.000 8.326 279 VAL A N 1
ATOM 639 C CA . VAL A 1 82 ? 9.646 14.040 0.261 1.000 8.165 279 VAL A CA 1
ATOM 640 C C . VAL A 1 82 ? 10.266 12.645 0.165 1.000 8.031 279 VAL A C 1
ATOM 641 O O . VAL A 1 82 ? 11.496 12.521 0.331 1.000 7.794 279 VAL A O 1
ATOM 645 N N . SER A 1 83 ? 9.433 11.638 -0.081 1.000 7.789 280 SER A N 1
ATOM 646 C CA . SER A 1 83 ? 9.851 10.220 -0.199 1.000 7.908 280 SER A CA 1
ATOM 647 C C . SER A 1 83 ? 9.169 9.554 -1.390 1.000 7.945 280 SER A C 1
ATOM 648 O O . SER A 1 83 ? 8.197 10.116 -1.939 1.000 7.752 280 SER A O 1
ATOM 651 N N . ASP A 1 84 ? 9.627 8.343 -1.697 1.000 8.124 281 ASP A N 1
ATOM 652 C CA . ASP A 1 84 ? 8.912 7.385 -2.573 1.000 8.409 281 ASP A CA 1
ATOM 653 C C . ASP A 1 84 ? 7.477 7.233 -2.060 1.000 8.326 281 ASP A C 1
ATOM 654 O O . ASP A 1 84 ? 7.266 7.317 -0.828 1.000 8.109 281 ASP A O 1
ATOM 659 N N . TYR A 1 85 ? 6.533 6.987 -2.968 1.000 8.454 282 TYR A N 1
ATOM 660 C CA . TYR A 1 85 ? 5.118 6.697 -2.641 1.000 8.772 282 TYR A CA 1
ATOM 661 C C . TYR A 1 85 ? 4.878 5.190 -2.737 1.000 8.926 282 TYR A C 1
ATOM 662 O O . TYR A 1 85 ? 5.252 4.573 -3.746 1.000 9.166 282 TYR A O 1
ATOM 671 N N . HIS A 1 86 ? 4.258 4.626 -1.700 1.000 8.910 283 HIS A N 1
ATOM 672 C CA . HIS A 1 86 ? 3.857 3.197 -1.628 1.000 9.038 283 HIS A CA 1
ATOM 673 C C . HIS A 1 86 ? 2.342 3.120 -1.433 1.000 9.291 283 HIS A C 1
ATOM 674 O O . HIS A 1 86 ? 1.868 3.485 -0.353 1.000 9.171 283 HIS A O 1
ATOM 681 N N . GLU A 1 87 ? 1.621 2.663 -2.457 1.000 9.718 284 GLU A N 1
ATOM 682 C CA . GLU A 1 87 ? 0.136 2.697 -2.523 1.000 10.134 284 GLU A CA 1
ATOM 683 C C . GLU A 1 87 ? -0.500 1.962 -1.333 1.000 10.337 284 GLU A C 1
ATOM 684 O O . GLU A 1 87 ? -1.584 2.388 -0.906 1.000 10.737 284 GLU A O 1
ATOM 686 N N . HIS A 1 88 ? 0.123 0.896 -0.821 1.000 10.433 285 HIS A N 1
ATOM 687 C CA . HIS A 1 88 ? -0.449 0.064 0.276 1.000 10.453 285 HIS A CA 1
ATOM 688 C C . HIS A 1 88 ? -0.444 0.826 1.606 1.000 9.981 285 HIS A C 1
ATOM 689 O O . HIS A 1 88 ? -1.223 0.450 2.498 1.000 10.234 285 HIS A O 1
ATOM 696 N N . GLY A 1 89 ? 0.412 1.838 1.755 1.000 9.318 286 GLY A N 1
ATOM 697 C CA . GLY A 1 89 ? 0.552 2.582 3.019 1.000 8.953 286 GLY A CA 1
ATOM 698 C C . GLY A 1 89 ? 1.126 1.709 4.123 1.000 8.509 286 GLY A C 1
ATOM 699 O O . GLY A 1 89 ? 1.987 0.848 3.834 1.000 8.398 286 GLY A O 1
ATOM 700 N N . SER A 1 90 ? 0.675 1.924 5.357 1.000 8.071 287 SER A N 1
ATOM 701 C CA . SER A 1 90 ? 1.306 1.334 6.562 1.000 7.925 287 SER A CA 1
ATOM 702 C C . SER A 1 90 ? 1.005 -0.163 6.663 1.000 7.783 287 SER A C 1
ATOM 703 O O . SER A 1 90 ? -0.070 -0.615 6.216 1.000 7.682 287 SER A O 1
ATOM 706 N N . LEU A 1 91 ? 1.929 -0.900 7.271 1.000 7.651 288 LEU A N 1
ATOM 707 C CA . LEU A 1 91 ? 1.749 -2.331 7.609 1.000 7.682 288 LEU A CA 1
ATOM 708 C C . LEU A 1 91 ? 0.501 -2.480 8.488 1.000 7.888 288 LEU A C 1
ATOM 709 O O . LEU A 1 91 ? -0.257 -3.437 8.285 1.000 7.884 288 LEU A O 1
ATOM 714 N N . PHE A 1 92 ? 0.262 -1.539 9.402 1.000 8.024 289 PHE A N 1
ATOM 715 C CA . PHE A 1 92 ? -0.962 -1.521 10.244 1.000 8.315 289 PHE A CA 1
ATOM 716 C C . PHE A 1 92 ? -2.204 -1.576 9.344 1.000 8.540 289 PHE A C 1
ATOM 717 O O . PHE A 1 92 ? -3.056 -2.466 9.522 1.000 8.562 289 PHE A O 1
ATOM 725 N N . ASP A 1 93 ? -2.326 -0.645 8.397 1.000 8.825 290 ASP A N 1
ATOM 726 C CA . ASP A 1 93 ? -3.508 -0.582 7.495 1.000 9.105 290 ASP A CA 1
ATOM 727 C C . ASP A 1 93 ? -3.574 -1.864 6.654 1.000 9.029 290 ASP A C 1
ATOM 728 O O . ASP A 1 93 ? -4.675 -2.423 6.509 1.000 8.979 290 ASP A O 1
ATOM 733 N N . TYR A 1 94 ? -2.442 -2.324 6.123 1.000 9.029 291 TYR A N 1
ATOM 734 C CA . TYR A 1 94 ? -2.347 -3.538 5.271 1.000 9.338 291 TYR A CA 1
ATOM 735 C C . TYR A 1 94 ? -2.866 -4.762 6.038 1.000 9.293 291 TYR A C 1
ATOM 736 O O . TYR A 1 94 ? -3.689 -5.520 5.487 1.000 9.116 291 TYR A O 1
ATOM 745 N N . LEU A 1 95 ? -2.404 -4.958 7.276 1.000 9.075 292 LEU A N 1
ATOM 746 C CA . LEU A 1 95 ? -2.776 -6.136 8.109 1.000 9.159 292 LEU A CA 1
ATOM 747 C C . LEU A 1 95 ? -4.247 -6.050 8.536 1.000 9.497 292 LEU A C 1
ATOM 748 O O . LEU A 1 95 ? -4.838 -7.103 8.809 1.000 9.358 292 LEU A O 1
ATOM 753 N N . ASN A 1 96 ? -4.823 -4.852 8.615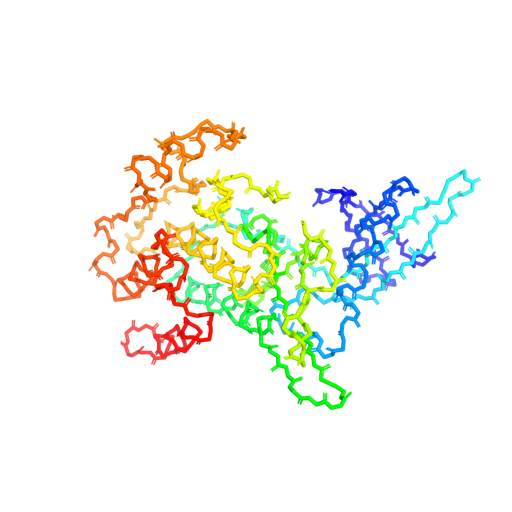 1.000 9.733 293 ASN A N 1
ATOM 754 C CA . ASN A 1 96 ? -6.270 -4.681 8.910 1.000 10.171 293 ASN A CA 1
ATOM 755 C C . ASN A 1 96 ? -7.090 -5.126 7.693 1.000 10.850 293 ASN A C 1
ATOM 756 O O . ASN A 1 96 ? -8.146 -5.761 7.885 1.000 11.449 293 ASN A O 1
ATOM 761 N N . ARG A 1 97 ? -6.619 -4.827 6.483 1.000 11.351 294 ARG A N 1
ATOM 762 C CA . ARG A 1 97 ? -7.397 -5.052 5.237 1.000 12.230 294 ARG A CA 1
ATOM 763 C C . ARG A 1 97 ? -7.249 -6.495 4.745 1.000 12.179 294 ARG A C 1
ATOM 764 O O . ARG A 1 97 ? -8.245 -7.042 4.217 1.000 12.653 294 ARG A O 1
ATOM 772 N N . TYR A 1 98 ? -6.054 -7.076 4.865 1.000 11.793 295 TYR A N 1
ATOM 773 C CA . TYR A 1 98 ? -5.677 -8.339 4.181 1.000 11.789 295 TYR A CA 1
ATOM 774 C C . TYR A 1 98 ? -5.281 -9.415 5.197 1.000 11.882 295 TYR A C 1
ATOM 775 O O . TYR A 1 98 ? -4.882 -9.095 6.332 1.000 11.825 295 TYR A O 1
ATOM 784 N N . THR A 1 99 ? -5.404 -10.675 4.780 1.000 11.986 296 THR A N 1
ATOM 785 C CA . THR A 1 99 ? -4.651 -11.822 5.343 1.000 12.349 296 THR A CA 1
ATOM 786 C C . THR A 1 99 ? -3.452 -12.079 4.431 1.000 12.398 296 THR A C 1
ATOM 787 O O . THR A 1 99 ? -3.446 -11.558 3.293 1.000 12.781 296 THR A O 1
ATOM 791 N N . VAL A 1 100 ? -2.467 -12.832 4.916 1.000 12.261 297 VAL A N 1
ATOM 792 C CA . VAL A 1 100 ? -1.223 -13.147 4.160 1.000 12.407 297 VAL A CA 1
ATOM 793 C C . VAL A 1 100 ? -1.041 -14.666 4.111 1.000 12.423 297 VAL A C 1
ATOM 794 O O . VAL A 1 100 ? -1.570 -15.373 4.988 1.000 12.382 297 VAL A O 1
ATOM 798 N N . THR A 1 101 ? -0.331 -15.140 3.091 1.000 12.805 298 THR A N 1
ATOM 799 C CA . THR A 1 101 ? 0.131 -16.544 2.974 1.000 13.129 298 THR A CA 1
ATOM 800 C C . THR A 1 101 ? 1.343 -16.724 3.892 1.000 13.245 298 THR A C 1
ATOM 801 O O . THR A 1 101 ? 1.851 -15.713 4.411 1.000 12.657 298 THR A O 1
ATOM 805 N N . VAL A 1 102 ? 1.803 -17.960 4.075 1.000 13.446 299 VAL A N 1
ATOM 806 C CA . VAL A 1 102 ? 3.059 -18.250 4.824 1.000 13.431 299 VAL A CA 1
ATOM 807 C C . VAL A 1 102 ? 4.205 -17.485 4.148 1.000 13.444 299 VAL A C 1
ATOM 808 O O . VAL A 1 102 ? 4.957 -16.797 4.862 1.000 13.246 299 VAL A O 1
ATOM 812 N N . GLU A 1 103 ? 4.328 -17.582 2.822 1.000 13.633 300 GLU A N 1
ATOM 813 C CA A GLU A 1 103 ? 5.376 -16.872 2.036 0.500 13.642 300 GLU A CA 1
ATOM 814 C CA B GLU A 1 103 ? 5.403 -16.877 2.076 0.500 13.556 300 GLU A CA 1
ATOM 815 C C . GLU A 1 103 ? 5.229 -15.363 2.261 1.000 13.189 300 GLU A C 1
ATOM 816 O O . GLU A 1 103 ? 6.257 -14.690 2.437 1.000 12.979 300 GLU A O 1
ATOM 827 N N . GLY A 1 104 ? 3.987 -14.867 2.245 1.000 12.440 301 GLY A N 1
ATOM 828 C CA . GLY A 1 104 ? 3.675 -13.438 2.442 1.000 12.082 301 GLY A CA 1
ATOM 829 C C . GLY A 1 104 ? 4.129 -12.955 3.807 1.000 11.697 301 GLY A C 1
ATOM 830 O O . GLY A 1 104 ? 4.763 -11.883 3.888 1.000 11.527 301 GLY A O 1
ATOM 831 N N . MET A 1 105 ? 3.816 -13.721 4.852 1.000 11.198 302 MET A N 1
ATOM 832 C CA . MET A 1 105 ? 4.223 -13.425 6.250 1.000 11.030 302 MET A CA 1
ATOM 833 C C . MET A 1 105 ? 5.749 -13.335 6.323 1.000 10.966 302 MET A C 1
ATOM 834 O O . MET A 1 105 ? 6.265 -12.349 6.880 1.000 10.448 302 MET A O 1
ATOM 839 N N . ILE A 1 106 ? 6.447 -14.336 5.788 1.000 11.160 303 ILE A N 1
ATOM 840 C CA . ILE A 1 106 ? 7.933 -14.407 5.881 1.000 11.303 303 ILE A CA 1
ATOM 841 C C . ILE A 1 106 ? 8.523 -13.194 5.148 1.000 11.263 303 ILE A C 1
ATOM 842 O O . ILE A 1 106 ? 9.470 -12.600 5.686 1.000 11.249 303 ILE A O 1
ATOM 847 N N . LYS A 1 107 ? 7.978 -12.823 3.985 1.000 11.288 304 LYS A N 1
ATOM 848 C CA A LYS A 1 107 ? 8.487 -11.671 3.195 0.500 11.342 304 LYS A CA 1
ATOM 849 C CA B LYS A 1 107 ? 8.465 -11.665 3.184 0.500 11.331 304 LYS A CA 1
ATOM 850 C C . LYS A 1 107 ? 8.353 -10.382 4.017 1.000 11.027 304 LYS A C 1
ATOM 851 O O . LYS A 1 107 ? 9.323 -9.607 4.030 1.000 11.043 304 LYS A O 1
ATOM 862 N N . LEU A 1 108 ? 7.208 -10.171 4.674 1.000 10.388 305 LEU A N 1
ATOM 863 C CA . LEU A 1 108 ? 6.973 -8.961 5.510 1.000 10.182 305 LEU A CA 1
ATOM 864 C C . LEU A 1 108 ? 7.952 -8.953 6.690 1.000 9.864 305 LEU A C 1
ATOM 865 O O . LEU A 1 108 ? 8.564 -7.902 6.948 1.000 9.704 305 LEU A O 1
ATOM 870 N N . ALA A 1 109 ? 8.099 -10.084 7.385 1.000 9.570 306 ALA A N 1
ATOM 871 C CA . ALA A 1 109 ? 8.948 -10.208 8.592 1.000 9.537 306 ALA A CA 1
ATOM 872 C C . ALA A 1 109 ? 10.427 -10.079 8.207 1.000 9.496 306 ALA A C 1
ATOM 873 O O . ALA A 1 109 ? 11.156 -9.325 8.877 1.000 9.264 306 ALA A O 1
ATOM 875 N N . LEU A 1 110 ? 10.861 -10.794 7.166 1.000 9.603 307 LEU A N 1
ATOM 876 C CA . LEU A 1 110 ? 12.280 -10.790 6.709 1.000 9.633 307 LEU A CA 1
ATOM 877 C C . LEU A 1 110 ? 12.674 -9.384 6.238 1.000 9.532 307 LEU A C 1
ATOM 878 O O . LEU A 1 110 ? 13.778 -8.923 6.585 1.000 9.366 307 LEU A O 1
ATOM 883 N N . SER A 1 111 ? 11.815 -8.716 5.471 1.000 9.356 308 SER A N 1
ATOM 884 C CA . SER A 1 111 ? 12.114 -7.366 4.928 1.000 9.356 308 SER A CA 1
ATOM 885 C C . SER A 1 111 ? 12.207 -6.358 6.084 1.000 9.175 308 SER A C 1
ATOM 886 O O . SER A 1 111 ? 13.145 -5.544 6.090 1.000 9.102 308 SER A O 1
ATOM 889 N N . THR A 1 112 ? 11.312 -6.433 7.071 1.000 9.072 309 THR A N 1
ATOM 890 C CA . THR A 1 112 ? 11.377 -5.583 8.290 1.000 9.000 309 THR A CA 1
ATOM 891 C C . THR A 1 112 ? 12.707 -5.834 9.015 1.000 8.878 309 THR A C 1
ATOM 892 O O . THR A 1 112 ? 13.387 -4.854 9.361 1.000 8.876 309 THR A O 1
ATOM 896 N N . ALA A 1 113 ? 13.072 -7.096 9.250 1.000 8.622 310 ALA A N 1
ATOM 897 C CA . ALA A 1 113 ? 14.321 -7.468 9.958 1.000 8.631 310 ALA A CA 1
ATOM 898 C C . ALA A 1 113 ? 15.543 -6.976 9.174 1.000 8.671 310 ALA A C 1
ATOM 899 O O . ALA A 1 113 ? 16.521 -6.544 9.811 1.000 8.480 310 ALA A O 1
ATOM 901 N N . SER A 1 114 ? 15.508 -7.070 7.845 1.000 8.595 311 SER A N 1
ATOM 902 C CA A SER A 1 114 ? 16.620 -6.626 6.965 0.500 8.562 311 SER A CA 1
ATOM 903 C CA B SER A 1 114 ? 16.623 -6.627 6.966 0.500 8.716 311 SER A CA 1
ATOM 904 C C . SER A 1 114 ? 16.792 -5.107 7.071 1.000 8.599 311 SER A C 1
ATOM 905 O O . SER A 1 114 ? 17.939 -4.650 7.159 1.000 8.445 311 SER A O 1
ATOM 910 N N . GLY A 1 115 ? 15.684 -4.364 7.070 1.000 8.499 312 GLY A N 1
ATOM 911 C CA . GLY A 1 115 ? 15.708 -2.902 7.258 1.000 8.647 312 GLY A CA 1
ATOM 912 C C . GLY A 1 115 ? 16.297 -2.540 8.609 1.000 8.636 312 GLY A C 1
ATOM 913 O O . GLY A 1 115 ? 17.152 -1.641 8.667 1.000 8.688 312 GLY A O 1
ATOM 914 N N . LEU A 1 116 ? 15.885 -3.235 9.671 1.000 8.719 313 LEU A N 1
ATOM 915 C CA . LEU A 1 116 ? 16.352 -2.920 11.043 1.000 8.800 313 LEU A CA 1
ATOM 916 C C . LEU A 1 116 ? 17.819 -3.332 11.196 1.000 8.820 313 LEU A C 1
ATOM 917 O O . LEU A 1 116 ? 18.567 -2.570 11.825 1.000 8.820 313 LEU A O 1
ATOM 922 N N . ALA A 1 117 ? 18.219 -4.479 10.643 1.000 9.020 314 ALA A N 1
ATOM 923 C CA . ALA A 1 117 ? 19.627 -4.944 10.668 1.000 9.175 314 ALA A CA 1
ATOM 924 C C . ALA A 1 117 ? 20.511 -3.891 9.988 1.000 9.401 314 ALA A C 1
ATOM 925 O O . ALA A 1 117 ? 21.593 -3.582 10.523 1.000 9.549 314 ALA A O 1
ATOM 927 N N . HIS A 1 118 ? 20.052 -3.327 8.871 1.000 9.605 315 HIS A N 1
ATOM 928 C CA . HIS A 1 118 ? 20.787 -2.256 8.149 1.000 9.854 315 HIS A CA 1
ATOM 929 C C . HIS A 1 118 ? 20.896 -1.007 9.033 1.000 9.817 315 HIS A C 1
ATOM 930 O O . HIS A 1 118 ? 22.015 -0.485 9.179 1.000 9.746 315 HIS A O 1
ATOM 937 N N . LEU A 1 119 ? 19.792 -0.535 9.616 1.000 9.794 316 LEU A N 1
ATOM 938 C CA . LEU A 1 119 ? 19.833 0.632 10.539 1.000 9.965 316 LEU A CA 1
ATOM 939 C C . LEU A 1 119 ? 20.878 0.383 11.630 1.000 10.114 316 LEU A C 1
ATOM 940 O O . LEU A 1 119 ? 21.725 1.263 11.855 1.000 10.159 316 LEU A O 1
ATOM 945 N N . HIS A 1 120 ? 20.808 -0.782 12.274 1.000 10.232 317 HIS A N 1
ATOM 946 C CA . HIS A 1 120 ? 21.634 -1.167 13.449 1.000 10.635 317 HIS A CA 1
ATOM 947 C C . HIS A 1 120 ? 23.108 -1.344 13.068 1.000 11.523 317 HIS A C 1
ATOM 948 O O . HIS A 1 120 ? 23.964 -1.181 13.958 1.000 12.124 317 HIS A O 1
ATOM 955 N N . MET A 1 121 ? 23.391 -1.671 11.805 1.000 12.695 318 MET A N 1
ATOM 956 C CA A MET A 1 121 ? 24.757 -2.046 11.350 0.500 13.279 318 MET A CA 1
ATOM 957 C CA B MET A 1 121 ? 24.751 -2.045 11.329 0.500 13.306 318 MET A CA 1
ATOM 958 C C . MET A 1 121 ? 25.625 -0.793 11.196 1.000 13.135 318 MET A C 1
ATOM 959 O O . MET A 1 121 ? 25.260 0.099 10.411 1.000 12.944 318 MET A O 1
ATOM 968 N N . GLU A 1 122 ? 26.744 -0.749 11.916 1.000 13.160 319 GLU A N 1
ATOM 969 C CA . GLU A 1 122 ? 27.820 0.225 11.612 1.000 13.706 319 GLU A CA 1
ATOM 970 C C . GLU A 1 122 ? 28.548 -0.295 10.370 1.000 13.382 319 GLU A C 1
ATOM 971 O O . GLU A 1 122 ? 29.021 -1.446 10.400 1.000 13.412 319 GLU A O 1
ATOM 977 N N . ILE A 1 123 ? 28.587 0.491 9.297 1.000 13.304 320 ILE A N 1
ATOM 978 C CA . ILE A 1 123 ? 29.452 0.197 8.120 1.000 13.961 320 ILE A CA 1
ATOM 979 C C . ILE A 1 123 ? 30.730 0.995 8.342 1.000 14.695 320 ILE A C 1
ATOM 980 O O . ILE A 1 123 ? 30.689 2.231 8.234 1.000 14.140 320 ILE A O 1
ATOM 985 N N . VAL A 1 124 ? 31.790 0.296 8.739 1.000 15.535 321 VAL A N 1
ATOM 986 C CA . VAL A 1 124 ? 33.052 0.907 9.235 1.000 17.312 321 VAL A CA 1
ATOM 987 C C . VAL A 1 124 ? 33.805 1.487 8.040 1.000 18.498 321 VAL A C 1
ATOM 988 O O . VAL A 1 124 ? 33.907 0.807 7.000 1.000 19.221 321 VAL A O 1
ATOM 992 N N . GLY A 1 125 ? 34.278 2.719 8.203 1.000 19.652 322 GLY A N 1
ATOM 993 C CA . GLY A 1 125 ? 35.166 3.397 7.249 1.000 20.587 322 GLY A CA 1
ATOM 994 C C . GLY A 1 125 ? 35.416 4.821 7.686 1.000 21.703 322 GLY A C 1
ATOM 995 O O . GLY A 1 125 ? 34.693 5.313 8.581 1.000 22.455 322 GLY A O 1
ATOM 996 N N . THR A 1 126 ? 36.407 5.462 7.071 1.000 22.782 323 THR A N 1
ATOM 997 C CA . THR A 1 126 ? 36.594 6.932 7.095 1.000 23.402 323 THR A CA 1
ATOM 998 C C . THR A 1 126 ? 35.302 7.580 6.571 1.000 23.379 323 THR A C 1
ATOM 999 O O . THR A 1 126 ? 35.017 8.724 6.974 1.000 24.395 323 THR A O 1
ATOM 1003 N N . GLN A 1 127 ? 34.542 6.853 5.738 1.000 23.425 324 GLN A N 1
ATOM 1004 C CA . GLN A 1 127 ? 33.296 7.322 5.065 1.000 22.726 324 GLN A CA 1
ATOM 1005 C C . GLN A 1 127 ? 32.129 6.363 5.332 1.000 21.574 324 GLN A C 1
ATOM 1006 O O . GLN A 1 127 ? 31.298 6.156 4.418 1.000 22.102 324 GLN A O 1
ATOM 1012 N N . GLY A 1 128 ? 32.052 5.807 6.539 1.000 19.742 325 GLY A N 1
ATOM 1013 C CA . GLY A 1 128 ? 31.095 4.735 6.863 1.000 17.744 325 GLY A CA 1
ATOM 1014 C C . GLY A 1 128 ? 29.707 5.256 7.191 1.000 16.222 325 GLY A C 1
ATOM 1015 O O . GLY A 1 128 ? 29.446 6.476 7.051 1.000 16.957 325 GLY A O 1
ATOM 1016 N N . LYS A 1 129 ? 28.838 4.333 7.593 1.000 13.859 326 LYS A N 1
ATOM 1017 C CA . LYS A 1 129 ? 27.481 4.609 8.116 1.000 12.191 326 LYS A CA 1
ATOM 1018 C C . LYS A 1 129 ? 27.498 4.324 9.610 1.000 11.155 326 LYS A C 1
ATOM 1019 O O . LYS A 1 129 ? 27.870 3.221 10.013 1.000 10.739 326 LYS A O 1
ATOM 1025 N N . PRO A 1 130 ? 27.090 5.278 10.478 1.000 10.216 327 PRO A N 1
ATOM 1026 C CA . PRO A 1 130 ? 26.978 4.988 11.904 1.000 9.941 327 PRO A CA 1
ATOM 1027 C C . PRO A 1 130 ? 25.824 4.009 12.152 1.000 9.367 327 PRO A C 1
ATOM 1028 O O . PRO A 1 130 ? 24.877 4.000 11.377 1.000 9.365 327 PRO A O 1
ATOM 1032 N N . ALA A 1 131 ? 25.931 3.205 13.207 1.000 9.124 328 ALA A N 1
ATOM 1033 C CA . ALA A 1 131 ? 24.794 2.424 13.734 1.000 8.905 328 ALA A CA 1
ATOM 1034 C C . ALA A 1 131 ? 23.686 3.405 14.130 1.000 8.629 328 ALA A C 1
ATOM 1035 O O . ALA A 1 131 ? 23.997 4.501 14.635 1.000 8.623 328 ALA A O 1
ATOM 1037 N N . ILE A 1 132 ? 22.437 3.031 13.861 1.000 8.412 329 ILE A N 1
ATOM 1038 C CA . ILE A 1 132 ? 21.229 3.860 14.132 1.000 8.478 329 ILE A CA 1
ATOM 1039 C C . ILE A 1 132 ? 20.214 2.982 14.863 1.000 8.234 329 ILE A C 1
ATOM 1040 O O . ILE A 1 132 ? 19.993 1.853 14.410 1.000 8.329 329 ILE A O 1
ATOM 1045 N N . ALA A 1 133 ? 19.625 3.490 15.946 1.000 8.099 330 ALA A N 1
ATOM 1046 C CA . ALA A 1 133 ? 18.449 2.882 16.609 1.000 8.082 330 ALA A CA 1
ATOM 1047 C C . ALA A 1 133 ? 17.236 3.771 16.326 1.000 8.091 330 ALA A C 1
ATOM 1048 O O . ALA A 1 133 ? 17.374 5.003 16.372 1.000 8.075 330 ALA A O 1
ATOM 1050 N N . HIS A 1 134 ? 16.098 3.155 16.016 1.000 8.148 331 HIS A N 1
ATOM 1051 C CA . HIS A 1 134 ? 14.872 3.843 15.534 1.000 8.439 331 HIS A CA 1
ATOM 1052 C C . HIS A 1 134 ? 14.145 4.530 16.699 1.000 8.765 331 HIS A C 1
ATOM 1053 O O . HIS A 1 134 ? 13.782 5.713 16.545 1.000 8.479 331 HIS A O 1
ATOM 1060 N N . ARG A 1 135 ? 13.891 3.766 17.771 1.000 9.181 332 ARG A N 1
ATOM 1061 C CA A ARG A 1 135 ? 13.294 4.212 19.065 0.500 9.655 332 ARG A CA 1
ATOM 1062 C CA B ARG A 1 135 ? 13.295 4.221 19.064 0.500 9.540 332 ARG A CA 1
ATOM 1063 C C . ARG A 1 135 ? 11.769 4.361 18.970 1.000 9.734 332 ARG A C 1
ATOM 1064 O O . ARG A 1 135 ? 11.158 4.685 20.002 1.000 10.087 332 ARG A O 1
ATOM 1079 N N . ASP A 1 136 ? 11.159 4.108 17.814 1.000 9.729 333 ASP A N 1
ATOM 1080 C CA . ASP A 1 136 ? 9.677 4.197 17.710 1.000 9.826 333 ASP A CA 1
ATOM 1081 C C . ASP A 1 136 ? 9.148 3.209 16.666 1.000 9.390 333 ASP A C 1
ATOM 1082 O O . ASP A 1 136 ? 8.201 3.559 15.946 1.000 9.560 333 ASP A O 1
ATOM 1087 N N . LEU A 1 137 ? 9.693 1.996 16.617 1.000 9.112 334 LEU A N 1
ATOM 1088 C CA . LEU A 1 137 ? 9.265 0.987 15.618 1.000 9.088 334 LEU A CA 1
ATOM 1089 C C . LEU A 1 137 ? 7.873 0.473 15.994 1.000 8.635 334 LEU A C 1
ATOM 1090 O O . LEU A 1 137 ? 7.640 0.160 17.172 1.000 8.340 334 LEU A O 1
ATOM 1095 N N . LYS A 1 138 ? 6.976 0.403 15.016 1.000 8.332 335 LYS A N 1
ATOM 1096 C CA . LYS A 1 138 ? 5.587 -0.096 15.189 1.000 8.465 335 LYS A CA 1
ATOM 1097 C C . LYS A 1 138 ? 5.011 -0.358 13.799 1.000 8.297 335 LYS A C 1
ATOM 1098 O O . LYS A 1 138 ? 5.593 0.114 12.808 1.000 8.224 335 LYS A O 1
ATOM 1104 N N . SER A 1 139 ? 3.895 -1.075 13.714 1.000 8.202 336 SER A N 1
ATOM 1105 C CA . SER A 1 139 ? 3.268 -1.418 12.415 1.000 8.309 336 SER A CA 1
ATOM 1106 C C . SER A 1 139 ? 2.808 -0.139 11.698 1.000 8.314 336 SER A C 1
ATOM 1107 O O . SER A 1 139 ? 2.761 -0.150 10.456 1.000 8.280 336 SER A O 1
ATOM 1110 N N . LYS A 1 140 ? 2.510 0.941 12.428 1.000 8.448 337 LYS A N 1
ATOM 1111 C CA . LYS A 1 140 ? 2.031 2.207 11.809 1.000 8.913 337 LYS A CA 1
ATOM 1112 C C . LYS A 1 140 ? 3.175 2.983 11.136 1.000 8.788 337 LYS A C 1
ATOM 1113 O O . LYS A 1 140 ? 2.843 3.867 10.341 1.000 9.260 337 LYS A O 1
ATOM 1119 N N . ASN A 1 141 ? 4.457 2.681 11.385 1.000 8.499 338 ASN A N 1
ATOM 1120 C CA A ASN A 1 141 ? 5.517 3.449 10.660 0.500 8.309 338 ASN A CA 1
ATOM 1121 C CA B ASN A 1 141 ? 5.652 3.388 10.844 0.500 8.579 338 ASN A CA 1
ATOM 1122 C C . ASN A 1 141 ? 6.400 2.506 9.835 1.000 8.345 338 ASN A C 1
ATOM 1123 O O . ASN A 1 141 ? 7.498 2.921 9.408 1.000 8.684 338 ASN A O 1
ATOM 1132 N N . ILE A 1 142 ? 5.873 1.328 9.525 1.000 7.984 339 ILE A N 1
ATOM 1133 C CA . ILE A 1 142 ? 6.435 0.436 8.477 1.000 8.002 339 ILE A CA 1
ATOM 1134 C C . ILE A 1 142 ? 5.473 0.521 7.293 1.000 8.048 339 ILE A C 1
ATOM 1135 O O . ILE A 1 142 ? 4.258 0.499 7.536 1.000 8.071 339 ILE A O 1
ATOM 1140 N N . LEU A 1 143 ? 5.998 0.665 6.077 1.000 8.083 340 LEU A N 1
ATOM 1141 C CA . LEU A 1 143 ? 5.188 0.779 4.837 1.000 8.480 340 LEU A CA 1
ATOM 1142 C C . LEU A 1 143 ? 5.334 -0.507 4.026 1.000 8.676 340 LEU A C 1
ATOM 1143 O O . LEU A 1 143 ? 6.415 -1.112 4.064 1.000 9.443 340 LEU A O 1
ATOM 1148 N N . VAL A 1 144 ? 4.277 -0.903 3.318 1.000 8.738 341 VAL A N 1
ATOM 1149 C CA . VAL A 1 144 ? 4.286 -2.127 2.468 1.000 9.059 341 VAL A CA 1
ATOM 1150 C C . VAL A 1 144 ? 4.408 -1.677 1.010 1.000 9.547 341 VAL A C 1
ATOM 1151 O O . VAL A 1 144 ? 3.555 -0.904 0.546 1.000 9.431 341 VAL A O 1
ATOM 1155 N N . LYS A 1 145 ? 5.454 -2.133 0.327 1.000 10.162 342 LYS A N 1
ATOM 1156 C CA . LYS A 1 145 ? 5.679 -1.830 -1.108 1.000 10.958 342 LYS A CA 1
ATOM 1157 C C . LYS A 1 145 ? 4.801 -2.737 -1.972 1.000 11.552 342 LYS A C 1
ATOM 1158 O O . LYS A 1 145 ? 4.288 -3.749 -1.454 1.000 11.488 342 LYS A O 1
ATOM 1164 N N . LYS A 1 146 ? 4.674 -2.404 -3.259 1.000 12.429 343 LYS A N 1
ATOM 1165 C CA . LYS A 1 146 ? 3.856 -3.172 -4.235 1.000 13.338 343 LYS A CA 1
ATOM 1166 C C . LYS A 1 146 ? 4.343 -4.626 -4.316 1.000 13.278 343 LYS A C 1
ATOM 1167 O O . LYS A 1 146 ? 3.496 -5.505 -4.542 1.000 13.689 343 LYS A O 1
ATOM 1173 N N . ASN A 1 147 ? 5.644 -4.876 -4.124 1.000 13.147 344 ASN A N 1
ATOM 1174 C CA . ASN A 1 147 ? 6.250 -6.232 -4.246 1.000 13.390 344 ASN A CA 1
ATOM 1175 C C . ASN A 1 147 ? 6.057 -7.040 -2.953 1.000 13.308 344 ASN A C 1
ATOM 1176 O O . ASN A 1 147 ? 6.596 -8.162 -2.889 1.000 13.965 344 ASN A O 1
ATOM 1181 N N . GLY A 1 148 ? 5.331 -6.505 -1.964 1.000 12.820 345 GLY A N 1
ATOM 1182 C CA . GLY A 1 148 ? 4.958 -7.231 -0.735 1.000 12.495 345 GLY A CA 1
ATOM 1183 C C . GLY A 1 148 ? 6.075 -7.259 0.297 1.000 12.164 345 GLY A C 1
ATOM 1184 O O . GLY A 1 148 ? 5.975 -8.054 1.252 1.000 12.354 345 GLY A O 1
ATOM 1185 N N . THR A 1 149 ? 7.114 -6.439 0.119 1.000 11.815 346 THR A N 1
ATOM 1186 C CA . THR A 1 149 ? 8.188 -6.228 1.123 1.000 11.650 346 THR A CA 1
ATOM 1187 C C . THR A 1 149 ? 7.921 -4.912 1.856 1.000 11.196 346 THR A C 1
ATOM 1188 O O . THR A 1 149 ? 7.158 -4.073 1.334 1.000 11.329 346 THR A O 1
ATOM 1192 N N . CYS A 1 150 ? 8.543 -4.748 3.020 1.000 10.775 347 CYS A N 1
ATOM 1193 C CA . CYS A 1 150 ? 8.352 -3.594 3.930 1.000 10.732 347 CYS A CA 1
ATOM 1194 C C . CYS A 1 150 ? 9.526 -2.626 3.817 1.000 10.050 347 CYS A C 1
ATOM 1195 O O . CYS A 1 150 ? 10.645 -3.060 3.491 1.000 9.973 347 CYS A O 1
ATOM 1198 N N . CYS A 1 151 ? 9.284 -1.357 4.130 1.000 9.434 348 CYS A N 1
ATOM 1199 C CA . CYS A 1 151 ? 10.370 -0.387 4.405 1.000 9.274 348 CYS A CA 1
ATOM 1200 C C . CYS A 1 151 ? 10.013 0.449 5.634 1.000 8.933 348 CYS A C 1
ATOM 1201 O O . CYS A 1 151 ? 8.827 0.736 5.867 1.000 9.054 348 CYS A O 1
ATOM 1204 N N . ILE A 1 152 ? 11.030 0.781 6.421 1.000 8.631 349 ILE A N 1
ATOM 1205 C CA . ILE A 1 152 ? 10.874 1.493 7.718 1.000 8.553 349 ILE A CA 1
ATOM 1206 C C . ILE A 1 152 ? 10.883 3.003 7.453 1.000 8.461 349 ILE A C 1
ATOM 1207 O O . ILE A 1 152 ? 11.731 3.466 6.670 1.000 8.445 349 ILE A O 1
ATOM 1212 N N . ALA A 1 153 ? 9.959 3.730 8.083 1.000 8.445 350 ALA A N 1
ATOM 1213 C CA . ALA A 1 153 ? 9.792 5.194 7.949 1.000 8.776 350 ALA A CA 1
ATOM 1214 C C . ALA A 1 153 ? 9.753 5.846 9.337 1.000 8.967 350 ALA A C 1
ATOM 1215 O O . ALA A 1 153 ? 9.987 5.147 10.338 1.000 8.888 350 ALA A O 1
ATOM 1217 N N . ASP A 1 154 ? 9.472 7.152 9.381 1.000 9.344 351 ASP A N 1
ATOM 1218 C CA . ASP A 1 154 ? 9.380 7.985 10.612 1.000 9.933 351 ASP A CA 1
ATOM 1219 C C . ASP A 1 154 ? 10.652 7.796 11.450 1.000 9.893 351 ASP A C 1
ATOM 1220 O O . ASP A 1 154 ? 10.575 7.259 12.570 1.000 9.647 351 ASP A O 1
ATOM 1225 N N . LEU A 1 155 ? 11.782 8.279 10.931 1.000 9.889 352 LEU A N 1
ATOM 1226 C CA . LEU A 1 155 ? 13.124 8.130 11.559 1.000 10.070 352 LEU A CA 1
ATOM 1227 C C . LEU A 1 155 ? 13.445 9.318 12.479 1.000 9.974 352 LEU A C 1
ATOM 1228 O O . LEU A 1 155 ? 14.601 9.408 12.930 1.000 10.118 352 LEU A O 1
ATOM 1233 N N . GLY A 1 156 ? 12.474 10.184 12.781 1.000 9.801 353 GLY A N 1
ATOM 1234 C CA . GLY A 1 156 ? 12.699 11.459 13.487 1.000 9.983 353 GLY A CA 1
ATOM 1235 C C . GLY A 1 156 ? 13.214 11.279 14.908 1.000 9.931 353 GLY A C 1
ATOM 1236 O O . GLY A 1 156 ? 13.858 12.214 15.414 1.000 10.133 353 GLY A O 1
ATOM 1237 N N . LEU A 1 157 ? 12.920 10.148 15.563 1.000 9.689 354 LEU A N 1
ATOM 1238 C CA . LEU A 1 157 ? 13.328 9.901 16.974 1.000 9.767 354 LEU A CA 1
ATOM 1239 C C . LEU A 1 157 ? 14.605 9.054 17.022 1.000 9.414 354 LEU A C 1
ATOM 1240 O O . LEU A 1 157 ? 15.047 8.718 18.133 1.000 9.572 354 LEU A O 1
ATOM 1245 N N . ALA A 1 158 ? 15.212 8.741 15.877 1.000 9.239 355 ALA A N 1
ATOM 1246 C CA . ALA A 1 158 ? 16.390 7.849 15.807 1.000 9.196 355 ALA A CA 1
ATOM 1247 C C . ALA A 1 158 ? 17.585 8.474 16.537 1.000 9.237 355 ALA A C 1
ATOM 1248 O O . ALA A 1 158 ? 17.676 9.718 16.639 1.000 9.377 355 ALA A O 1
ATOM 1250 N N . VAL A 1 159 ? 18.485 7.623 17.025 1.000 9.130 356 VAL A N 1
ATOM 1251 C CA . VAL A 1 159 ? 19.785 8.039 17.624 1.000 9.468 356 VAL A CA 1
ATOM 1252 C C . VAL A 1 159 ? 20.899 7.348 16.841 1.000 9.323 356 VAL A C 1
ATOM 1253 O O . VAL A 1 159 ? 20.697 6.212 16.392 1.000 8.942 356 VAL A O 1
ATOM 1257 N N . ARG A 1 160 ? 22.034 8.023 16.687 1.000 9.656 357 ARG A N 1
ATOM 1258 C CA . ARG A 1 160 ? 23.182 7.503 15.906 1.000 10.200 357 ARG A CA 1
ATOM 1259 C C . ARG A 1 160 ? 24.391 7.345 16.827 1.000 10.735 357 ARG A C 1
ATOM 1260 O O . ARG A 1 160 ? 24.570 8.180 17.728 1.000 10.838 357 ARG A O 1
ATOM 1268 N N . HIS A 1 161 ? 25.179 6.302 16.577 1.000 11.562 358 HIS A N 1
ATOM 1269 C CA . HIS A 1 161 ? 26.312 5.843 17.421 1.000 12.896 358 HIS A CA 1
ATOM 1270 C C . HIS A 1 161 ? 27.638 6.338 16.840 1.000 13.925 358 HIS A C 1
ATOM 1271 O O . HIS A 1 161 ? 27.874 6.116 15.640 1.000 14.027 358 HIS A O 1
ATOM 1278 N N . ASP A 1 162 ? 28.473 6.972 17.667 1.000 15.428 359 ASP A N 1
ATOM 1279 C CA . ASP A 1 162 ? 29.914 7.193 17.377 1.000 17.213 359 ASP A CA 1
ATOM 1280 C C . ASP A 1 162 ? 30.696 6.055 18.041 1.000 17.174 359 ASP A C 1
ATOM 1281 O O . ASP A 1 162 ? 30.861 6.097 19.279 1.000 17.023 359 ASP A O 1
ATOM 1286 N N . SER A 1 163 ? 31.130 5.071 17.251 1.000 18.098 360 SER A N 1
ATOM 1287 C CA . SER A 1 163 ? 31.765 3.810 17.720 1.000 19.023 360 SER A CA 1
ATOM 1288 C C . SER A 1 163 ? 33.143 4.088 18.334 1.000 19.504 360 SER A C 1
ATOM 1289 O O . SER A 1 163 ? 33.567 3.303 19.201 1.000 19.577 360 SER A O 1
ATOM 1292 N N . ALA A 1 164 ? 33.820 5.153 17.896 1.000 19.732 361 ALA A N 1
ATOM 1293 C CA . ALA A 1 164 ? 35.168 5.539 18.377 1.000 20.218 361 ALA A CA 1
ATOM 1294 C C . ALA A 1 164 ? 35.122 5.823 19.884 1.000 20.343 361 ALA A C 1
ATOM 1295 O O . ALA A 1 164 ? 36.037 5.363 20.593 1.000 20.584 361 ALA A O 1
ATOM 1297 N N . THR A 1 165 ? 34.086 6.527 20.357 1.000 20.143 362 THR A N 1
ATOM 1298 C CA . THR A 1 165 ? 33.947 7.005 21.763 1.000 20.129 362 THR A CA 1
ATOM 1299 C C . THR A 1 165 ? 32.818 6.273 22.505 1.000 19.876 362 THR A C 1
ATOM 1300 O O . THR A 1 165 ? 32.709 6.475 23.730 1.000 19.938 362 THR A O 1
ATOM 1304 N N . ASP A 1 166 ? 32.020 5.457 21.806 1.000 19.639 363 ASP A N 1
ATOM 1305 C CA . ASP A 1 166 ? 30.810 4.780 22.349 1.000 19.226 363 ASP A CA 1
ATOM 1306 C C . ASP A 1 166 ? 29.877 5.842 22.944 1.000 18.675 363 ASP A C 1
ATOM 1307 O O . ASP A 1 166 ? 29.493 5.715 24.126 1.000 18.266 363 ASP A O 1
ATOM 1312 N N . THR A 1 167 ? 29.541 6.857 22.147 1.000 18.220 364 THR A N 1
ATOM 1313 C CA . THR A 1 167 ? 28.610 7.955 22.514 1.000 18.313 364 THR A CA 1
ATOM 1314 C C . THR A 1 167 ? 27.482 8.023 21.483 1.000 17.813 364 THR A C 1
ATOM 1315 O O . THR A 1 167 ? 27.596 7.382 20.419 1.000 17.683 364 THR A O 1
ATOM 1319 N N . ILE A 1 168 ? 26.435 8.775 21.812 1.000 17.396 365 ILE A N 1
ATOM 1320 C CA . ILE A 1 168 ? 25.219 8.966 20.971 1.000 17.142 365 ILE A CA 1
ATOM 1321 C C . ILE A 1 168 ? 25.197 10.430 20.518 1.000 16.459 365 ILE A C 1
ATOM 1322 O O . ILE A 1 168 ? 25.686 11.291 21.275 1.000 16.671 365 ILE A O 1
ATOM 1327 N N . ASP A 1 169 ? 24.683 10.699 19.315 1.000 15.564 366 ASP A N 1
ATOM 1328 C CA . ASP A 1 169 ? 24.864 12.003 18.619 1.000 15.523 366 ASP A CA 1
ATOM 1329 C C . ASP A 1 169 ? 23.941 13.075 19.213 1.000 16.616 366 ASP A C 1
ATOM 1330 O O . ASP A 1 169 ? 24.184 14.264 18.929 1.000 17.675 366 ASP A O 1
ATOM 1335 N N . ILE A 1 170 ? 22.929 12.685 19.995 1.000 17.429 367 ILE A N 1
ATOM 1336 C CA . ILE A 1 170 ? 22.031 13.624 20.733 1.000 18.762 367 ILE A CA 1
ATOM 1337 C C . ILE A 1 170 ? 21.934 13.168 22.192 1.000 20.514 367 ILE A C 1
ATOM 1338 O O . ILE A 1 170 ? 22.380 12.046 22.487 1.000 20.968 367 ILE A O 1
ATOM 1343 N N . ALA A 1 171 ? 21.378 14.017 23.060 1.000 22.626 368 ALA A N 1
ATOM 1344 C CA . ALA A 1 171 ? 21.067 13.708 24.475 1.000 24.832 368 ALA A CA 1
ATOM 1345 C C . ALA A 1 171 ? 19.637 13.181 24.551 1.000 26.900 368 ALA A C 1
ATOM 1346 O O . ALA A 1 171 ? 18.691 13.967 24.586 1.000 28.483 368 ALA A O 1
ATOM 1347 N N . PRO A 1 172 ? 19.435 11.842 24.564 1.000 28.698 369 PRO A N 1
ATOM 1348 C CA . PRO A 1 172 ? 18.098 11.256 24.451 1.000 29.193 369 PRO A CA 1
ATOM 1349 C C . PRO A 1 172 ? 17.187 11.611 25.637 1.000 29.637 369 PRO A C 1
ATOM 1350 O O . PRO A 1 172 ? 17.694 11.618 26.746 1.000 30.007 369 PRO A O 1
ATOM 1354 N N . ARG A 1 175 ? 1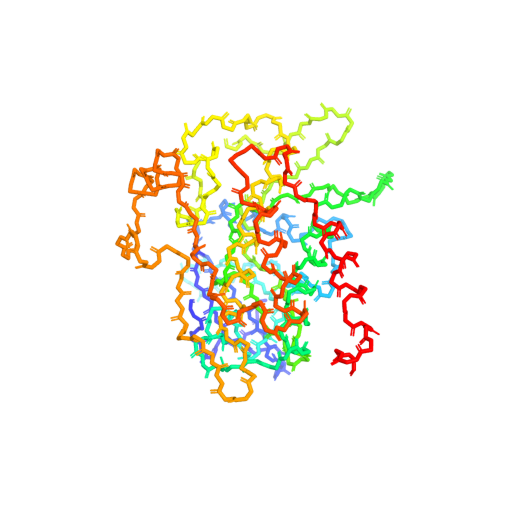1.472 8.356 27.354 1.000 30.673 372 ARG A N 1
ATOM 1355 C CA . ARG A 1 175 ? 10.153 7.777 26.970 1.000 30.502 372 ARG A CA 1
ATOM 1356 C C . ARG A 1 175 ? 9.538 8.633 25.852 1.000 29.315 372 ARG A C 1
ATOM 1357 O O . ARG A 1 175 ? 8.508 9.294 26.106 1.000 30.373 372 ARG A O 1
ATOM 1365 N N . VAL A 1 176 ? 10.141 8.606 24.657 1.000 26.931 373 VAL A N 1
ATOM 1366 C CA . VAL A 1 176 ? 9.829 9.530 23.521 1.000 25.187 373 VAL A CA 1
ATOM 1367 C C . VAL A 1 176 ? 8.768 8.917 22.598 1.000 23.048 373 VAL A C 1
ATOM 1368 O O . VAL A 1 176 ? 7.967 9.691 22.034 1.000 24.619 373 VAL A O 1
ATOM 1372 N N . GLY A 1 177 ? 8.779 7.593 22.425 1.000 19.964 374 GLY A N 1
ATOM 1373 C CA . GLY A 1 177 ? 8.029 6.899 21.361 1.000 17.471 374 GLY A CA 1
ATOM 1374 C C . GLY A 1 177 ? 6.617 6.517 21.773 1.000 15.373 374 GLY A C 1
ATOM 1375 O O . GLY A 1 177 ? 6.064 7.123 22.714 1.000 15.415 374 GLY A O 1
ATOM 1376 N N . THR A 1 178 ? 6.050 5.543 21.063 1.000 13.111 375 THR A N 1
ATOM 1377 C CA . THR A 1 178 ? 4.662 5.045 21.231 1.000 11.947 375 THR A CA 1
ATOM 1378 C C . THR A 1 178 ? 4.605 4.139 22.466 1.000 11.292 375 THR A C 1
ATOM 1379 O O . THR A 1 178 ? 5.342 3.138 22.508 1.000 10.501 375 THR A O 1
ATOM 1383 N N . LYS A 1 179 ? 3.742 4.463 23.426 1.000 10.744 376 LYS A N 1
ATOM 1384 C CA . LYS A 1 179 ? 3.746 3.821 24.768 1.000 10.982 376 LYS A CA 1
ATOM 1385 C C . LYS A 1 179 ? 3.492 2.314 24.634 1.000 10.199 376 LYS A C 1
ATOM 1386 O O . LYS A 1 179 ? 4.196 1.549 25.302 1.000 9.754 376 LYS A O 1
ATOM 1392 N N . ARG A 1 180 ? 2.567 1.899 23.768 1.000 9.548 377 ARG A N 1
ATOM 1393 C CA . ARG A 1 180 ? 2.194 0.469 23.601 1.000 9.296 377 ARG A CA 1
ATOM 1394 C C . ARG A 1 180 ? 3.420 -0.383 23.239 1.000 9.041 377 ARG A C 1
ATOM 1395 O O . ARG A 1 180 ? 3.473 -1.549 23.665 1.000 8.944 377 ARG A O 1
ATOM 1403 N N . TYR A 1 181 ? 4.368 0.158 22.471 1.000 8.908 378 TYR A N 1
ATOM 1404 C CA . TYR A 1 181 ? 5.523 -0.607 21.935 1.000 8.912 378 TYR A CA 1
ATOM 1405 C C . TYR A 1 181 ? 6.794 -0.349 22.752 1.000 9.134 378 TYR A C 1
ATOM 1406 O O . TYR A 1 181 ? 7.855 -0.866 22.365 1.000 9.214 378 TYR A O 1
ATOM 1415 N N . MET A 1 182 ? 6.715 0.424 23.838 1.000 9.540 379 MET A N 1
ATOM 1416 C CA . MET A 1 182 ? 7.919 0.756 24.643 1.000 10.106 379 MET A CA 1
ATOM 1417 C C . MET A 1 182 ? 8.461 -0.519 25.288 1.000 10.142 379 MET A C 1
ATOM 1418 O O . MET A 1 182 ? 7.670 -1.303 25.841 1.000 9.972 379 MET A O 1
ATOM 1423 N N . ALA A 1 183 ? 9.778 -0.707 25.219 1.000 10.448 380 ALA A N 1
ATOM 1424 C CA . ALA A 1 183 ? 10.486 -1.851 25.825 1.000 10.841 380 ALA A CA 1
ATOM 1425 C C . ALA A 1 183 ? 10.308 -1.801 27.339 1.000 10.815 380 ALA A C 1
ATOM 1426 O O . ALA A 1 183 ? 10.141 -0.731 27.921 1.000 10.370 380 ALA A O 1
ATOM 1428 N N . PRO A 1 184 ? 10.319 -2.968 28.016 1.000 11.257 381 PRO A N 1
ATOM 1429 C CA . PRO A 1 184 ? 10.200 -3.024 29.473 1.000 11.531 381 PRO A CA 1
ATOM 1430 C C . PRO A 1 184 ? 11.119 -2.021 30.195 1.000 11.499 381 PRO A C 1
ATOM 1431 O O . PRO A 1 184 ? 10.667 -1.334 31.091 1.000 11.505 381 PRO A O 1
ATOM 1435 N N . GLU A 1 185 ? 12.383 -1.944 29.768 1.000 11.603 382 GLU A N 1
ATOM 1436 C CA . GLU A 1 185 ? 13.431 -1.086 30.388 1.000 11.703 382 GLU A CA 1
ATOM 1437 C C . GLU A 1 185 ? 13.153 0.400 30.113 1.000 11.780 382 GLU A C 1
ATOM 1438 O O . GLU A 1 185 ? 13.680 1.245 30.854 1.000 11.737 382 GLU A O 1
ATOM 1444 N N . VAL A 1 186 ? 12.370 0.719 29.080 1.000 11.696 383 VAL A N 1
ATOM 1445 C CA . VAL A 1 186 ? 11.919 2.114 28.797 1.000 12.035 383 VAL A CA 1
ATOM 1446 C C . VAL A 1 186 ? 10.731 2.433 29.716 1.000 12.188 383 VAL A C 1
ATOM 1447 O O . VAL A 1 186 ? 10.716 3.528 30.305 1.000 12.368 383 VAL A O 1
ATOM 1451 N N . LEU A 1 187 ? 9.790 1.496 29.864 1.000 12.467 384 LEU A N 1
ATOM 1452 C CA . LEU A 1 187 ? 8.568 1.666 30.697 1.000 12.894 384 LEU A CA 1
ATOM 1453 C C . LEU A 1 187 ? 8.936 1.898 32.168 1.000 13.838 384 LEU A C 1
ATOM 1454 O O . LEU A 1 187 ? 8.261 2.723 32.808 1.000 14.629 384 LEU A O 1
ATOM 1459 N N . ASP A 1 188 ? 9.937 1.186 32.696 1.000 14.835 385 ASP A N 1
ATOM 1460 C CA . ASP A 1 188 ? 10.337 1.305 34.126 1.000 15.862 385 ASP A CA 1
ATOM 1461 C C . ASP A 1 188 ? 11.526 2.271 34.259 1.000 16.580 385 ASP A C 1
ATOM 1462 O O . ASP A 1 188 ? 11.999 2.459 35.397 1.000 16.388 385 ASP A O 1
ATOM 1467 N N . ASP A 1 189 ? 11.992 2.847 33.144 1.000 17.344 386 ASP A N 1
ATOM 1468 C CA . ASP A 1 189 ? 13.012 3.932 33.082 1.000 18.577 386 ASP A CA 1
ATOM 1469 C C . ASP A 1 189 ? 14.366 3.437 33.609 1.000 18.234 386 ASP A C 1
ATOM 1470 O O . ASP A 1 189 ? 15.174 4.290 34.039 1.000 18.705 386 ASP A O 1
ATOM 1475 N N . SER A 1 190 ? 14.626 2.127 33.550 1.000 17.541 387 SER A N 1
ATOM 1476 C CA . SER A 1 190 ? 15.892 1.500 34.013 1.000 17.834 387 SER A CA 1
ATOM 1477 C C . SER A 1 190 ? 16.928 1.494 32.882 1.000 17.619 387 SER A C 1
ATOM 1478 O O . SER A 1 190 ? 18.105 1.223 33.173 1.000 18.026 387 SER A O 1
ATOM 1481 N N . ILE A 1 191 ? 16.509 1.776 31.644 1.000 17.282 388 ILE A N 1
ATOM 1482 C CA . ILE A 1 191 ? 17.410 1.787 30.454 1.000 17.117 388 ILE A CA 1
ATOM 1483 C C . ILE A 1 191 ? 18.543 2.793 30.695 1.000 17.872 388 ILE A C 1
ATOM 1484 O O . ILE A 1 191 ? 18.265 3.906 31.189 1.000 17.531 388 ILE A O 1
ATOM 1489 N N . ASN A 1 192 ? 19.776 2.390 30.375 1.000 18.839 389 ASN A N 1
ATOM 1490 C CA . ASN A 1 192 ? 20.976 3.265 30.374 1.000 20.384 389 ASN A CA 1
ATOM 1491 C C . ASN A 1 192 ? 20.977 4.058 29.062 1.000 21.435 389 ASN A C 1
ATOM 1492 O O . ASN A 1 192 ? 21.328 3.477 28.019 1.000 21.485 389 ASN A O 1
ATOM 1497 N N . MET A 1 193 ? 20.598 5.338 29.119 1.000 23.092 390 MET A N 1
ATOM 1498 C CA . MET A 1 193 ? 20.383 6.194 27.920 1.000 24.729 390 MET A CA 1
ATOM 1499 C C . MET A 1 193 ? 21.717 6.737 27.391 1.000 24.470 390 MET A C 1
ATOM 1500 O O . MET A 1 193 ? 21.687 7.461 26.375 1.000 25.155 390 MET A O 1
ATOM 1505 N N . LYS A 1 194 ? 22.835 6.398 28.042 1.000 23.790 391 LYS A N 1
ATOM 1506 C CA . LYS A 1 194 ? 24.215 6.681 27.559 1.000 23.186 391 LYS A CA 1
ATOM 1507 C C . LYS A 1 194 ? 24.742 5.485 26.753 1.000 22.735 391 LYS A C 1
ATOM 1508 O O . LYS A 1 194 ? 25.798 5.635 26.109 1.000 23.449 391 LYS A O 1
ATOM 1510 N N . HIS A 1 195 ? 24.030 4.352 26.779 1.000 21.494 392 HIS A N 1
ATOM 1511 C CA . HIS A 1 195 ? 24.453 3.049 26.198 1.000 20.453 392 HIS A CA 1
ATOM 1512 C C . HIS A 1 195 ? 23.683 2.789 24.896 1.000 18.554 392 HIS A C 1
ATOM 1513 O O . HIS A 1 195 ? 22.503 2.405 24.974 1.000 18.412 392 HIS A O 1
ATOM 1520 N N . PHE A 1 196 ? 24.321 2.984 23.739 1.000 16.667 393 PHE A N 1
ATOM 1521 C CA . PHE A 1 196 ? 23.666 2.860 22.408 1.000 15.351 393 PHE A CA 1
ATOM 1522 C C . PHE A 1 196 ? 23.081 1.450 22.231 1.000 14.946 393 PHE A C 1
ATOM 1523 O O . PHE A 1 196 ? 21.955 1.331 21.713 1.000 13.749 393 PHE A O 1
ATOM 1531 N N . GLU A 1 197 ? 23.816 0.412 22.640 1.000 15.077 394 GLU A N 1
ATOM 1532 C CA . GLU A 1 197 ? 23.410 -1.011 22.478 1.000 15.525 394 GLU A CA 1
ATOM 1533 C C . GLU A 1 197 ? 22.034 -1.237 23.120 1.000 14.465 394 GLU A C 1
ATOM 1534 O O . GLU A 1 197 ? 21.271 -2.070 22.600 1.000 13.827 394 GLU A O 1
ATOM 1540 N N . SER A 1 198 ? 21.714 -0.518 24.199 1.000 13.776 395 SER A N 1
ATOM 1541 C CA . SER A 1 198 ? 20.408 -0.624 24.902 1.000 13.584 395 SER A CA 1
ATOM 1542 C C . SER A 1 198 ? 19.272 -0.149 23.984 1.000 12.920 395 SER A C 1
ATOM 1543 O O . SER A 1 198 ? 18.198 -0.763 24.019 1.000 12.373 395 SER A O 1
ATOM 1546 N N . PHE A 1 199 ? 19.491 0.893 23.178 1.000 12.636 396 PHE A N 1
ATOM 1547 C CA . PHE A 1 199 ? 18.481 1.392 22.207 1.000 12.625 396 PHE A CA 1
ATOM 1548 C C . PHE A 1 199 ? 18.260 0.351 21.100 1.000 12.002 396 PHE A C 1
ATOM 1549 O O . PHE A 1 199 ? 17.102 0.144 20.719 1.000 11.155 396 PHE A O 1
ATOM 1557 N N . LYS A 1 200 ? 19.317 -0.298 20.606 1.000 11.594 397 LYS A N 1
ATOM 1558 C CA . LYS A 1 200 ? 19.189 -1.385 19.594 1.000 12.057 397 LYS A CA 1
ATOM 1559 C C . LYS A 1 200 ? 18.292 -2.493 20.155 1.000 11.590 397 LYS A C 1
ATOM 1560 O O . LYS A 1 200 ? 17.375 -2.946 19.448 1.000 11.110 397 LYS A O 1
ATOM 1566 N N . ARG A 1 201 ? 18.559 -2.919 21.389 1.000 11.463 398 ARG A N 1
ATOM 1567 C CA . ARG A 1 201 ? 17.829 -4.032 22.050 1.000 11.652 398 ARG A CA 1
ATOM 1568 C C . ARG A 1 201 ? 16.351 -3.656 22.223 1.000 10.854 398 ARG A C 1
ATOM 1569 O O . ARG A 1 201 ? 15.499 -4.544 22.072 1.000 10.904 398 ARG A O 1
ATOM 1577 N N . ALA A 1 202 ? 16.047 -2.394 22.527 1.000 10.063 399 ALA A N 1
ATOM 1578 C CA . ALA A 1 202 ? 14.655 -1.905 22.666 1.000 9.602 399 ALA A CA 1
ATOM 1579 C C . ALA A 1 202 ? 13.931 -2.018 21.315 1.000 9.064 399 ALA A C 1
ATOM 1580 O O . ALA A 1 202 ? 12.755 -2.415 21.309 1.000 9.062 399 ALA A O 1
ATOM 1582 N N . ASP A 1 203 ? 14.606 -1.707 20.202 1.000 8.560 400 ASP A N 1
ATOM 1583 C CA . ASP A 1 203 ? 14.027 -1.857 18.839 1.000 8.382 400 ASP A CA 1
ATOM 1584 C C . ASP A 1 203 ? 13.614 -3.317 18.606 1.000 8.235 400 ASP A C 1
ATOM 1585 O O . ASP A 1 203 ? 12.568 -3.540 17.980 1.000 8.023 400 ASP A O 1
ATOM 1590 N N . ILE A 1 204 ? 14.420 -4.281 19.057 1.000 8.052 401 ILE A N 1
ATOM 1591 C CA . ILE A 1 204 ? 14.165 -5.732 18.819 1.000 8.165 401 ILE A CA 1
ATOM 1592 C C . ILE A 1 204 ? 12.861 -6.131 19.520 1.000 7.743 401 ILE A C 1
ATOM 1593 O O . ILE A 1 204 ? 12.070 -6.871 18.917 1.000 7.847 401 ILE A O 1
ATOM 1598 N N . TYR A 1 205 ? 12.640 -5.662 20.747 1.000 7.657 402 TYR A N 1
ATOM 1599 C CA . TYR A 1 205 ? 11.386 -5.928 21.498 1.000 7.622 402 TYR A CA 1
ATOM 1600 C C . TYR A 1 205 ? 10.189 -5.462 20.659 1.000 7.588 402 TYR A C 1
ATOM 1601 O O . TYR A 1 205 ? 9.232 -6.232 20.481 1.000 7.482 402 TYR A O 1
ATOM 1610 N N . ALA A 1 206 ? 10.244 -4.229 20.149 1.000 7.588 403 ALA A N 1
ATOM 1611 C CA . ALA A 1 206 ? 9.159 -3.637 19.333 1.000 7.740 403 ALA A CA 1
ATOM 1612 C C . ALA A 1 206 ? 8.970 -4.462 18.057 1.000 7.793 403 ALA A C 1
ATOM 1613 O O . ALA A 1 206 ? 7.814 -4.719 17.678 1.000 7.753 403 ALA A O 1
ATOM 1615 N N . MET A 1 207 ? 10.055 -4.876 17.403 1.000 7.949 404 MET A N 1
ATOM 1616 C CA . MET A 1 207 ? 9.934 -5.685 16.163 1.000 8.197 404 MET A CA 1
ATOM 1617 C C . MET A 1 207 ? 9.244 -7.020 16.484 1.000 7.927 404 MET A C 1
ATOM 1618 O O . MET A 1 207 ? 8.452 -7.484 15.645 1.000 7.807 404 MET A O 1
ATOM 1623 N N . GLY A 1 208 ? 9.521 -7.616 17.648 1.000 7.723 405 GLY A N 1
ATOM 1624 C CA . GLY A 1 208 ? 8.822 -8.835 18.100 1.000 7.550 405 GLY A CA 1
ATOM 1625 C C . GLY A 1 208 ? 7.316 -8.626 18.151 1.000 7.350 405 GLY A C 1
ATOM 1626 O O . GLY A 1 208 ? 6.568 -9.512 17.696 1.000 7.361 405 GLY A O 1
ATOM 1627 N N . LEU A 1 209 ? 6.873 -7.484 18.682 1.000 7.289 406 LEU A N 1
ATOM 1628 C CA . LEU A 1 209 ? 5.429 -7.130 18.749 1.000 7.249 406 LEU A CA 1
ATOM 1629 C C . LEU A 1 209 ? 4.870 -7.033 17.325 1.000 7.367 406 LEU A C 1
ATOM 1630 O O . LEU A 1 209 ? 3.767 -7.545 17.083 1.000 7.421 406 LEU A O 1
ATOM 1635 N N . VAL A 1 210 ? 5.610 -6.407 16.408 1.000 7.334 407 VAL A N 1
ATOM 1636 C CA . VAL A 1 210 ? 5.178 -6.259 14.987 1.000 7.519 407 VAL A CA 1
ATOM 1637 C C . VAL A 1 210 ? 5.053 -7.653 14.354 1.000 7.537 407 VAL A C 1
ATOM 1638 O O . VAL A 1 210 ? 4.075 -7.892 13.632 1.000 7.606 407 VAL A O 1
ATOM 1642 N N . PHE A 1 211 ? 6.001 -8.556 14.611 1.000 7.536 408 PHE A N 1
ATOM 1643 C CA . PHE A 1 211 ? 5.971 -9.942 14.072 1.000 7.763 408 PHE A CA 1
ATOM 1644 C C . PHE A 1 211 ? 4.685 -10.642 14.528 1.000 7.717 408 PHE A C 1
ATOM 1645 O O . PHE A 1 211 ? 4.066 -11.360 13.725 1.000 7.597 408 PHE A O 1
ATOM 1653 N N . TRP A 1 212 ? 4.292 -10.441 15.786 1.000 7.762 409 TRP A N 1
ATOM 1654 C CA . TRP A 1 212 ? 3.047 -11.015 16.358 1.000 7.887 409 TRP A CA 1
ATOM 1655 C C . TRP A 1 212 ? 1.838 -10.489 15.571 1.000 7.886 409 TRP A C 1
ATOM 1656 O O . TRP A 1 212 ? 0.966 -11.299 15.211 1.000 8.046 409 TRP A O 1
ATOM 1667 N N . GLU A 1 213 ? 1.808 -9.190 15.257 1.000 7.920 410 GLU A N 1
ATOM 1668 C CA . GLU A 1 213 ? 0.701 -8.578 14.471 1.000 8.024 410 GLU A CA 1
ATOM 1669 C C . GLU A 1 213 ? 0.602 -9.249 13.095 1.000 8.214 410 GLU A C 1
ATOM 1670 O O . GLU A 1 213 ? -0.526 -9.507 12.639 1.000 8.108 410 GLU A O 1
ATOM 1676 N N . ILE A 1 214 ? 1.741 -9.506 12.447 1.000 8.367 411 ILE A N 1
ATOM 1677 C CA . ILE A 1 214 ? 1.791 -10.137 11.094 1.000 8.690 411 ILE A CA 1
ATOM 1678 C C . ILE A 1 214 ? 1.285 -11.582 11.192 1.000 8.971 411 ILE A C 1
ATOM 1679 O O . ILE A 1 214 ? 0.420 -11.961 10.382 1.000 9.189 411 ILE A O 1
ATOM 1684 N N . ALA A 1 215 ? 1.806 -12.361 12.142 1.000 9.401 412 ALA A N 1
ATOM 1685 C CA . ALA A 1 215 ? 1.553 -13.818 12.250 1.000 9.647 412 ALA A CA 1
ATOM 1686 C C . ALA A 1 215 ? 0.057 -14.087 12.449 1.000 9.957 412 ALA A C 1
ATOM 1687 O O . ALA A 1 215 ? -0.440 -15.092 11.907 1.000 9.937 412 ALA A O 1
ATOM 1689 N N . ARG A 1 216 ? -0.641 -13.215 13.177 1.000 10.096 413 ARG A N 1
ATOM 1690 C CA . ARG A 1 216 ? -2.108 -13.331 13.397 1.000 10.535 413 ARG A CA 1
ATOM 1691 C C . ARG A 1 216 ? -2.836 -13.391 12.049 1.000 10.822 413 ARG A C 1
ATOM 1692 O O . ARG A 1 216 ? -3.877 -14.069 11.971 1.000 10.912 413 ARG A O 1
ATOM 1700 N N . ARG A 1 217 ? -2.320 -12.691 11.035 1.000 11.000 414 ARG A N 1
ATOM 1701 C CA . ARG A 1 217 ? -3.003 -12.516 9.727 1.000 11.291 414 ARG A CA 1
ATOM 1702 C C . ARG A 1 217 ? -2.548 -13.587 8.732 1.000 11.673 414 ARG A C 1
ATOM 1703 O O . ARG A 1 217 ? -3.046 -13.577 7.595 1.000 11.654 414 ARG A O 1
ATOM 1711 N N . CYS A 1 218 ? -1.650 -14.485 9.136 1.000 12.229 415 CYS A N 1
ATOM 1712 C CA . CYS A 1 218 ? -1.213 -15.626 8.297 1.000 13.153 415 CYS A CA 1
ATOM 1713 C C . CYS A 1 218 ? -2.335 -16.671 8.262 1.000 13.865 415 CYS A C 1
ATOM 1714 O O . CYS A 1 218 ? -2.561 -17.331 9.292 1.000 14.031 415 CYS A O 1
ATOM 1717 N N . SER A 1 219 ? -3.023 -16.785 7.124 1.000 14.781 416 SER A N 1
ATOM 1718 C CA . SER A 1 219 ? -4.224 -17.638 6.936 1.000 16.056 416 SER A CA 1
ATOM 1719 C C . SER A 1 219 ? -3.827 -18.970 6.291 1.000 16.834 416 SER A C 1
ATOM 1720 O O . SER A 1 219 ? -3.320 -18.947 5.153 1.000 17.482 416 SER A O 1
ATOM 1723 N N . ILE A 1 220 ? -4.042 -20.078 7.008 1.000 18.008 417 ILE A N 1
ATOM 1724 C CA . ILE A 1 220 ? -3.763 -21.468 6.539 1.000 19.218 417 ILE A CA 1
ATOM 1725 C C . ILE A 1 220 ? -5.039 -22.296 6.721 1.000 19.882 417 ILE A C 1
ATOM 1726 O O . ILE A 1 220 ? -5.570 -22.324 7.848 1.000 20.427 417 ILE A O 1
ATOM 1731 N N . GLY A 1 221 ? -5.499 -22.949 5.649 1.000 20.632 418 GLY A N 1
ATOM 1732 C CA . GLY A 1 221 ? -6.778 -23.686 5.616 1.000 20.934 418 GLY A CA 1
ATOM 1733 C C . GLY A 1 221 ? -7.950 -22.792 5.987 1.000 21.219 418 GLY A C 1
ATOM 1734 O O . GLY A 1 221 ? -8.898 -23.301 6.614 1.000 21.676 418 GLY A O 1
ATOM 1735 N N . GLY A 1 222 ? -7.872 -21.502 5.635 1.000 21.212 419 GLY A N 1
ATOM 1736 C CA . GLY A 1 222 ? -8.917 -20.488 5.880 1.000 20.842 419 GLY A CA 1
ATOM 1737 C C . GLY A 1 222 ? -8.932 -19.984 7.316 1.000 20.392 419 GLY A C 1
ATOM 1738 O O . GLY A 1 222 ? -9.820 -19.171 7.637 1.000 21.027 419 GLY A O 1
ATOM 1739 N N . ILE A 1 223 ? -7.981 -20.424 8.148 1.000 19.339 420 ILE A N 1
ATOM 1740 C CA . ILE A 1 223 ? -7.932 -20.128 9.611 1.000 18.803 420 ILE A CA 1
ATOM 1741 C C . ILE A 1 223 ? -6.882 -19.042 9.861 1.000 17.428 420 ILE A C 1
ATOM 1742 O O . ILE A 1 223 ? -5.734 -19.211 9.419 1.000 16.880 420 ILE A O 1
ATOM 1747 N N . HIS A 1 224 ? -7.275 -17.982 10.567 1.000 16.404 421 HIS A N 1
ATOM 1748 C CA . HIS A 1 224 ? -6.397 -16.863 10.999 1.000 15.896 421 HIS A CA 1
ATOM 1749 C C . HIS A 1 224 ? -7.063 -16.143 12.169 1.000 15.167 421 HIS A C 1
ATOM 1750 O O . HIS A 1 224 ? -8.256 -16.399 12.421 1.000 15.161 421 HIS A O 1
ATOM 1757 N N . GLU A 1 225 ? -6.319 -15.271 12.848 1.000 14.279 422 GLU A N 1
ATOM 1758 C CA . GLU A 1 225 ? -6.844 -14.422 13.946 1.000 14.101 422 GLU A CA 1
ATOM 1759 C C . GLU A 1 225 ? -7.293 -13.079 13.362 1.000 13.686 422 GLU A C 1
ATOM 1760 O O . GLU A 1 225 ? -6.801 -12.697 12.277 1.000 13.554 422 GLU A O 1
ATOM 1766 N N . ASP A 1 226 ? -8.207 -12.395 14.051 1.000 13.659 423 ASP A N 1
ATOM 1767 C CA . ASP A 1 226 ? -8.591 -10.996 13.731 1.000 13.763 423 ASP A CA 1
ATOM 1768 C C . ASP A 1 226 ? -7.354 -10.115 13.906 1.000 12.378 423 ASP A C 1
ATOM 1769 O O . ASP A 1 226 ? -6.500 -10.450 14.752 1.000 12.032 423 ASP A O 1
ATOM 177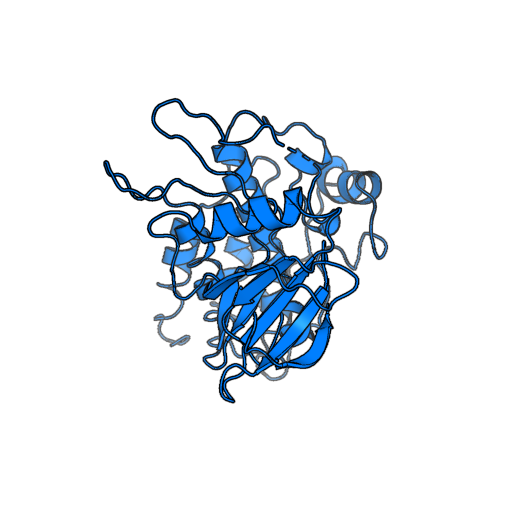4 N N . TYR A 1 227 ? -7.256 -9.020 13.153 1.000 10.977 424 TYR A N 1
ATOM 1775 C CA . TYR A 1 227 ? -6.197 -8.015 13.404 1.000 10.368 424 TYR A CA 1
ATOM 1776 C C . TYR A 1 227 ? -6.361 -7.488 14.837 1.000 10.023 424 TYR A C 1
ATOM 1777 O O . TYR A 1 227 ? -7.482 -7.127 15.232 1.000 9.956 424 TYR A O 1
ATOM 1786 N N . GLN A 1 228 ? -5.271 -7.439 15.604 1.000 9.616 425 GLN A N 1
ATOM 1787 C CA . GLN A 1 228 ? -5.224 -6.689 16.886 1.000 9.660 425 GLN A CA 1
ATOM 1788 C C . GLN A 1 228 ? -3.850 -6.040 17.055 1.000 9.173 425 GLN A C 1
ATOM 1789 O O . GLN A 1 228 ? -2.854 -6.587 16.545 1.000 8.882 425 GLN A O 1
ATOM 1795 N N . LEU A 1 229 ? -3.814 -4.920 17.774 1.000 8.881 426 LEU A N 1
ATOM 1796 C CA . LEU A 1 229 ? -2.564 -4.330 18.310 1.000 8.916 426 LEU A CA 1
ATOM 1797 C C . LEU A 1 229 ? -2.054 -5.208 19.449 1.000 8.665 426 LEU A C 1
ATOM 1798 O O . LEU A 1 229 ? -2.834 -5.855 20.154 1.000 8.449 426 LEU A O 1
ATOM 1803 N N . PRO A 1 230 ? -0.730 -5.233 19.705 1.000 8.482 427 PRO A N 1
ATOM 1804 C CA . PRO A 1 230 ? -0.205 -5.965 20.853 1.000 8.563 427 PRO A CA 1
ATOM 1805 C C . PRO A 1 230 ? -0.804 -5.379 22.140 1.000 8.452 427 PRO A C 1
ATOM 1806 O O . PRO A 1 230 ? -0.923 -4.171 22.234 1.000 8.253 427 PRO A O 1
ATOM 1810 N N . TYR A 1 231 ? -1.201 -6.248 23.075 1.000 8.603 428 TYR A N 1
ATOM 1811 C CA . TYR A 1 231 ? -1.772 -5.890 24.402 1.000 8.792 428 TYR A CA 1
ATOM 1812 C C . TYR A 1 231 ? -3.204 -5.355 24.263 1.000 9.165 428 TYR A C 1
ATOM 1813 O O . TYR A 1 231 ? -3.689 -4.762 25.240 1.000 9.155 428 TYR A O 1
ATOM 1822 N N . TYR A 1 232 ? -3.879 -5.600 23.133 1.000 9.652 429 TYR A N 1
ATOM 1823 C CA . TYR A 1 232 ? -5.310 -5.246 22.917 1.000 10.324 429 TYR A CA 1
ATOM 1824 C C . TYR A 1 232 ? -6.159 -5.820 24.058 1.000 10.760 429 TYR A C 1
ATOM 1825 O O . TYR A 1 232 ? -7.228 -5.261 24.351 1.000 11.421 429 TYR A O 1
ATOM 1834 N N . ASP A 1 233 ? -5.688 -6.919 24.658 1.000 11.301 430 ASP A N 1
ATOM 1835 C CA . ASP A 1 233 ? -6.426 -7.769 25.629 1.000 11.823 430 ASP A CA 1
ATOM 1836 C C . ASP A 1 233 ? -6.103 -7.365 27.073 1.000 11.952 430 ASP A C 1
ATOM 1837 O O . ASP A 1 233 ? -6.656 -8.006 27.984 1.000 12.632 430 ASP A O 1
ATOM 1842 N N . LEU A 1 234 ? -5.250 -6.358 27.288 1.000 11.736 431 LEU A N 1
ATOM 1843 C CA . LEU A 1 234 ? -4.675 -6.069 28.632 1.000 11.650 431 LEU A CA 1
ATOM 1844 C C . LEU A 1 234 ? -4.646 -4.571 28.968 1.000 11.631 431 LEU A C 1
ATOM 1845 O O . LEU A 1 234 ? -4.541 -4.268 30.171 1.000 11.780 431 LEU A O 1
ATOM 1850 N N . VAL A 1 235 ? -4.691 -3.667 27.984 1.000 11.408 432 VAL A N 1
ATOM 1851 C CA . VAL A 1 235 ? -4.576 -2.199 28.231 1.000 11.642 432 VAL A CA 1
ATOM 1852 C C . VAL A 1 235 ? -5.649 -1.463 27.438 1.000 12.133 432 VAL A C 1
ATOM 1853 O O . VAL A 1 235 ? -6.149 -1.973 26.438 1.000 11.715 432 VAL A O 1
ATOM 1857 N N . PRO A 1 236 ? -6.018 -0.231 27.855 1.000 13.001 433 PRO A N 1
ATOM 1858 C CA . PRO A 1 236 ? -6.964 0.577 27.092 1.000 13.430 433 PRO A CA 1
ATOM 1859 C C . PRO A 1 236 ? -6.343 1.030 25.764 1.000 13.826 433 PRO A C 1
ATOM 1860 O O . PRO A 1 236 ? -5.135 0.954 25.609 1.000 13.740 433 PRO A O 1
ATOM 1864 N N . SER A 1 237 ? -7.178 1.500 24.837 1.000 14.168 434 SER A N 1
ATOM 1865 C CA . SER A 1 237 ? -6.726 2.255 23.642 1.000 14.716 434 SER A CA 1
ATOM 1866 C C . SER A 1 237 ? -5.975 3.502 24.126 1.000 14.919 434 SER A C 1
ATOM 1867 O O . SER A 1 237 ? -6.372 4.067 25.166 1.000 15.765 434 SER A O 1
ATOM 1870 N N . ASP A 1 238 ? -4.898 3.875 23.434 1.000 15.201 435 ASP A N 1
ATOM 1871 C CA . ASP A 1 238 ? -4.010 5.008 23.802 1.000 15.070 435 ASP A CA 1
ATOM 1872 C C . ASP A 1 238 ? -3.558 4.845 25.253 1.000 14.360 435 ASP A C 1
ATOM 1873 O O . ASP A 1 238 ? -3.804 5.715 26.088 1.000 15.016 435 ASP A O 1
ATOM 1878 N N . PRO A 1 239 ? -2.876 3.729 25.600 1.000 13.198 436 PRO A N 1
ATOM 1879 C CA . PRO A 1 239 ? -2.506 3.454 26.989 1.000 12.857 436 PRO A CA 1
ATOM 1880 C C . PRO A 1 239 ? -1.429 4.411 27.520 1.000 12.656 436 PRO A C 1
ATOM 1881 O O . PRO A 1 239 ? -0.638 4.908 26.743 1.000 12.875 436 PRO A O 1
ATOM 1885 N N . SER A 1 240 ? -1.430 4.649 28.833 1.000 12.491 437 SER A N 1
ATOM 1886 C CA . SER A 1 240 ? -0.399 5.447 29.544 1.000 12.609 437 SER A CA 1
ATOM 1887 C C . SER A 1 240 ? 0.841 4.582 29.789 1.000 12.475 437 SER A C 1
ATOM 1888 O O . SER A 1 240 ? 0.740 3.342 29.702 1.000 12.215 437 SER A O 1
ATOM 1891 N N . VAL A 1 241 ? 1.965 5.218 30.118 1.000 12.431 438 VAL A N 1
ATOM 1892 C CA . VAL A 1 241 ? 3.218 4.521 30.529 1.000 12.821 438 VAL A CA 1
ATOM 1893 C C . VAL A 1 241 ? 2.899 3.631 31.737 1.000 12.796 438 VAL A C 1
ATOM 1894 O O . VAL A 1 241 ? 3.337 2.467 31.743 1.000 12.495 438 VAL A O 1
ATOM 1898 N N . GLU A 1 242 ? 2.138 4.141 32.708 1.000 13.154 439 GLU A N 1
ATOM 1899 C CA . GLU A 1 242 ? 1.822 3.405 33.962 1.000 13.665 439 GLU A CA 1
ATOM 1900 C C . GLU A 1 242 ? 0.985 2.160 33.640 1.000 12.778 439 GLU A C 1
ATOM 1901 O O . GLU A 1 242 ? 1.299 1.085 34.185 1.000 12.498 439 GLU A O 1
ATOM 1907 N N . GLU A 1 243 ? -0.024 2.281 32.776 1.000 12.278 440 GLU A N 1
ATOM 1908 C CA . GLU A 1 243 ? -0.868 1.132 32.350 1.000 12.026 440 GLU A CA 1
ATOM 1909 C C . GLU A 1 243 ? 0.021 0.071 31.689 1.000 11.300 440 GLU A C 1
ATOM 1910 O O . GLU A 1 243 ? -0.109 -1.115 32.037 1.000 11.181 440 GLU A O 1
ATOM 1916 N N . MET A 1 244 ? 0.911 0.483 30.785 1.000 10.579 441 MET A N 1
ATOM 1917 C CA . MET A 1 244 ? 1.835 -0.442 30.077 1.000 10.341 441 MET A CA 1
ATOM 1918 C C . MET A 1 244 ? 2.805 -1.074 31.083 1.000 10.156 441 MET A C 1
ATOM 1919 O O . MET A 1 244 ? 2.991 -2.300 31.030 1.000 9.631 441 MET A O 1
ATOM 1924 N N . ARG A 1 245 ? 3.390 -0.273 31.975 1.000 10.457 442 ARG A N 1
ATOM 1925 C CA . ARG A 1 245 ? 4.399 -0.746 32.960 1.000 11.073 442 ARG A CA 1
ATOM 1926 C C . ARG A 1 245 ? 3.785 -1.833 33.853 1.000 10.727 442 ARG A C 1
ATOM 1927 O O . ARG A 1 245 ? 4.460 -2.840 34.109 1.000 10.456 442 ARG A O 1
ATOM 1935 N N . LYS A 1 246 ? 2.548 -1.649 34.314 1.000 10.598 443 LYS A N 1
ATOM 1936 C CA . LYS A 1 246 ? 1.893 -2.608 35.243 1.000 10.858 443 LYS A CA 1
ATOM 1937 C C . LYS A 1 246 ? 1.712 -3.962 34.544 1.000 10.201 443 LYS A C 1
ATOM 1938 O O . LYS A 1 246 ? 1.836 -4.999 35.223 1.000 9.899 443 LYS A O 1
ATOM 1944 N N . VAL A 1 247 ? 1.452 -3.968 33.234 1.000 9.739 444 VAL A N 1
ATOM 1945 C CA . VAL A 1 247 ? 1.237 -5.222 32.456 1.000 9.630 444 VAL A CA 1
ATOM 1946 C C . VAL A 1 247 ? 2.596 -5.831 32.090 1.000 9.532 444 VAL A C 1
ATOM 1947 O O . VAL A 1 247 ? 2.796 -7.028 32.350 1.000 9.403 444 VAL A O 1
ATOM 1951 N N . VAL A 1 248 ? 3.486 -5.041 31.491 1.000 9.838 445 VAL A N 1
ATOM 1952 C CA . VAL A 1 248 ? 4.734 -5.544 30.849 1.000 10.117 445 VAL A CA 1
ATOM 1953 C C . VAL A 1 248 ? 5.801 -5.820 31.918 1.000 10.662 445 VAL A C 1
ATOM 1954 O O . VAL A 1 248 ? 6.483 -6.852 31.807 1.000 10.723 445 VAL A O 1
ATOM 1958 N N . CYS A 1 249 ? 5.943 -4.943 32.914 1.000 11.311 446 CYS A N 1
ATOM 1959 C CA . CYS A 1 249 ? 7.045 -4.996 33.913 1.000 12.157 446 CYS A CA 1
ATOM 1960 C C . CYS A 1 249 ? 6.610 -5.729 35.188 1.000 12.264 446 CYS A C 1
ATOM 1961 O O . CYS A 1 249 ? 7.397 -6.557 35.671 1.000 13.378 446 CYS A O 1
ATOM 1964 N N . GLU A 1 250 ? 5.424 -5.433 35.730 1.000 12.280 447 GLU A N 1
ATOM 1965 C CA . GLU A 1 250 ? 4.972 -5.983 37.038 1.000 12.574 447 GLU A CA 1
ATOM 1966 C C . GLU A 1 250 ? 4.346 -7.368 36.837 1.000 12.167 447 GLU A C 1
ATOM 1967 O O . GLU A 1 250 ? 4.827 -8.330 37.460 1.000 12.223 447 GLU A O 1
ATOM 1973 N N . GLN A 1 251 ? 3.308 -7.479 36.004 1.000 11.565 448 GLN A N 1
ATOM 1974 C CA . GLN A 1 251 ? 2.625 -8.777 35.754 1.000 11.516 448 GLN A CA 1
ATOM 1975 C C . GLN A 1 251 ? 3.458 -9.616 34.776 1.000 11.355 448 GLN A C 1
ATOM 1976 O O . GLN A 1 251 ? 3.254 -10.842 34.740 1.000 11.320 448 GLN A O 1
ATOM 1982 N N . LYS A 1 252 ? 4.369 -8.983 34.029 1.000 11.364 449 LYS A N 1
ATOM 1983 C CA . LYS A 1 252 ? 5.354 -9.645 33.126 1.000 11.718 449 LYS A CA 1
ATOM 1984 C C . LYS A 1 252 ? 4.614 -10.424 32.030 1.000 11.238 449 LYS A C 1
ATOM 1985 O O . LYS A 1 252 ? 5.046 -11.544 31.685 1.000 11.738 449 LYS A O 1
ATOM 1991 N N . LEU A 1 253 ? 3.554 -9.835 31.476 1.000 10.449 450 LEU A N 1
ATOM 1992 C CA . LEU A 1 253 ? 2.776 -10.453 3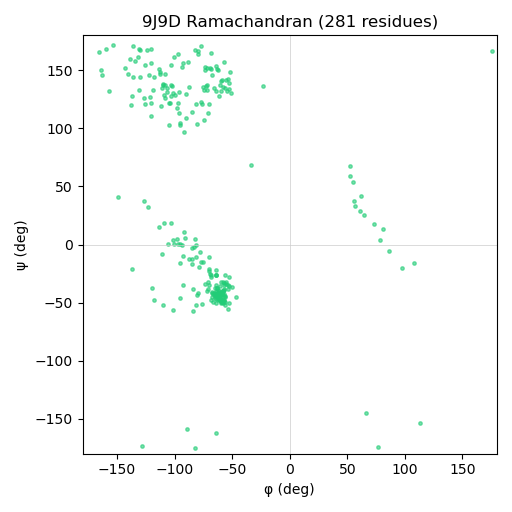0.375 1.000 10.075 450 LEU A CA 1
ATOM 1993 C C . LEU A 1 253 ? 3.307 -9.962 29.029 1.000 9.623 450 LEU A C 1
ATOM 1994 O O . LEU A 1 253 ? 3.856 -8.845 28.947 1.000 9.430 450 LEU A O 1
ATOM 1999 N N . ARG A 1 254 ? 3.132 -10.805 28.019 1.000 9.206 451 ARG A N 1
ATOM 2000 C CA . ARG A 1 254 ? 3.447 -10.509 26.604 1.000 9.176 451 ARG A CA 1
ATOM 2001 C C . ARG A 1 254 ? 2.222 -10.893 25.788 1.000 9.291 451 ARG A C 1
ATOM 2002 O O . ARG A 1 254 ? 1.314 -11.543 26.304 1.000 9.388 451 ARG A O 1
ATOM 2010 N N . PRO A 1 255 ? 2.130 -10.504 24.499 1.000 9.539 452 PRO A N 1
ATOM 2011 C CA . PRO A 1 255 ? 1.019 -10.964 23.666 1.000 10.046 452 PRO A CA 1
ATOM 2012 C C . PRO A 1 255 ? 0.934 -12.499 23.661 1.000 10.870 452 PRO A C 1
ATOM 2013 O O . PRO A 1 255 ? 1.963 -13.150 23.679 1.000 10.663 452 PRO A O 1
ATOM 2017 N N . ASN A 1 256 ? -0.286 -13.041 23.682 1.000 12.121 453 ASN A N 1
ATOM 2018 C CA . ASN A 1 256 ? -0.529 -14.508 23.732 1.000 13.587 453 ASN A CA 1
ATOM 2019 C C . ASN A 1 256 ? -0.169 -15.127 22.377 1.000 13.786 453 ASN A C 1
ATOM 2020 O O . ASN A 1 256 ? -0.524 -14.539 21.345 1.000 12.933 453 ASN A O 1
ATOM 2025 N N . ILE A 1 257 ? 0.500 -16.280 22.394 1.000 14.476 454 ILE A N 1
ATOM 2026 C CA . ILE A 1 257 ? 0.822 -17.095 21.186 1.000 15.678 454 ILE A CA 1
ATOM 2027 C C . ILE A 1 257 ? -0.318 -18.082 20.960 1.000 16.325 454 ILE A C 1
ATOM 2028 O O . ILE A 1 257 ? -0.484 -19.011 21.748 1.000 17.401 454 ILE A O 1
ATOM 2033 N N . PRO A 1 258 ? -1.154 -17.906 19.909 1.000 17.011 455 PRO A N 1
ATOM 2034 C CA . PRO A 1 258 ? -2.203 -18.876 19.594 1.000 17.842 455 PRO A CA 1
ATOM 2035 C C . PRO A 1 258 ? -1.651 -20.303 19.449 1.000 18.604 455 PRO A C 1
ATOM 2036 O O . PRO A 1 258 ? -0.563 -20.468 18.923 1.000 18.420 455 PRO A O 1
ATOM 2040 N N . ASN A 1 259 ? -2.411 -21.293 19.927 1.000 19.915 456 ASN A N 1
ATOM 2041 C CA . ASN A 1 259 ? -2.073 -22.740 19.838 1.000 21.030 456 ASN A CA 1
ATOM 2042 C C . ASN A 1 259 ? -1.939 -23.137 18.361 1.000 20.724 456 ASN A C 1
ATOM 2043 O O . ASN A 1 259 ? -1.108 -24.009 18.060 1.000 20.753 456 ASN A O 1
ATOM 2048 N N . ARG A 1 260 ? -2.718 -22.493 17.483 1.000 20.579 457 ARG A N 1
ATOM 2049 C CA . ARG A 1 260 ? -2.721 -22.696 16.006 1.000 20.825 457 ARG A CA 1
ATOM 2050 C C . ARG A 1 260 ? -1.298 -22.632 15.432 1.000 20.762 457 ARG A C 1
ATOM 2051 O O . ARG A 1 260 ? -1.016 -23.388 14.482 1.000 21.226 457 ARG A O 1
ATOM 2059 N N . TRP A 1 261 ? -0.442 -21.757 15.970 1.000 20.724 458 TRP A N 1
ATOM 2060 C CA . TRP A 1 261 ? 0.897 -21.430 15.406 1.000 20.815 458 TRP A CA 1
ATOM 2061 C C . TRP A 1 261 ? 1.872 -22.607 15.564 1.000 22.206 458 TRP A C 1
ATOM 2062 O O . TRP A 1 261 ? 2.960 -22.547 14.956 1.000 22.423 458 TRP A O 1
ATOM 2073 N N . GLN A 1 262 ? 1.503 -23.637 16.336 1.000 24.148 459 GLN A N 1
ATOM 2074 C CA . GLN A 1 262 ? 2.320 -24.868 16.526 1.000 25.385 459 GLN A CA 1
ATOM 2075 C C . GLN A 1 262 ? 2.058 -25.870 15.392 1.000 25.782 459 GLN A C 1
ATOM 2076 O O . GLN A 1 262 ? 2.845 -26.826 15.274 1.000 26.392 459 GLN A O 1
ATOM 2082 N N . SER A 1 263 ? 1.017 -25.656 14.580 1.000 26.015 460 SER A N 1
ATOM 2083 C CA . SER A 1 263 ? 0.590 -26.572 13.486 1.000 26.312 460 SER A CA 1
ATOM 2084 C C . SER A 1 263 ? 1.434 -26.357 12.221 1.000 25.937 460 SER A C 1
ATOM 2085 O O . SER A 1 263 ? 1.327 -27.189 11.300 1.000 25.800 460 SER A O 1
ATOM 2088 N N . CYS A 1 264 ? 2.241 -25.291 12.177 1.000 25.673 461 CYS A N 1
ATOM 2089 C CA . CYS A 1 264 ? 2.960 -24.812 10.966 1.000 25.275 461 CYS A CA 1
ATOM 2090 C C . CYS A 1 264 ? 4.401 -24.430 11.331 1.000 23.577 461 CYS A C 1
ATOM 2091 O O . CYS A 1 264 ? 4.570 -23.631 12.271 1.000 23.185 461 CYS A O 1
ATOM 2094 N N . GLU A 1 265 ? 5.391 -24.972 10.612 1.000 22.284 462 GLU A N 1
ATOM 2095 C CA . GLU A 1 265 ? 6.843 -24.773 10.885 1.000 21.477 462 GLU A CA 1
ATOM 2096 C C . GLU A 1 265 ? 7.192 -23.280 10.814 1.000 19.555 462 GLU A C 1
ATOM 2097 O O . GLU A 1 265 ? 7.964 -22.818 11.676 1.000 19.064 462 GLU A O 1
ATOM 2103 N N . ALA A 1 266 ? 6.657 -22.557 9.826 1.000 17.719 463 ALA A N 1
ATOM 2104 C CA . ALA A 1 266 ? 6.871 -21.101 9.643 1.000 16.636 463 ALA A CA 1
ATOM 2105 C C . ALA A 1 266 ? 6.366 -20.340 10.875 1.000 15.634 463 ALA A C 1
ATOM 2106 O O . ALA A 1 266 ? 7.112 -19.487 11.391 1.000 14.818 463 ALA A O 1
ATOM 2108 N N . LEU A 1 267 ? 5.152 -20.640 11.343 1.000 15.018 464 LEU A N 1
ATOM 2109 C CA . LEU A 1 267 ? 4.548 -19.965 12.523 1.000 14.963 464 LEU A CA 1
ATOM 2110 C C . LEU A 1 267 ? 5.288 -20.380 13.803 1.000 14.568 464 LEU A C 1
ATOM 2111 O O . LEU A 1 267 ? 5.421 -19.522 14.699 1.000 14.069 464 LEU A O 1
ATOM 2116 N N . ARG A 1 268 ? 5.765 -21.628 13.891 1.000 14.498 465 ARG A N 1
ATOM 2117 C CA A ARG A 1 268 ? 6.556 -22.115 15.055 0.500 14.586 465 ARG A CA 1
ATOM 2118 C CA B ARG A 1 268 ? 6.558 -22.115 15.054 0.500 14.474 465 ARG A CA 1
ATOM 2119 C C . ARG A 1 268 ? 7.843 -21.288 15.161 1.000 14.160 465 ARG A C 1
ATOM 2120 O O . ARG A 1 268 ? 8.173 -20.859 16.275 1.000 13.978 465 ARG A O 1
ATOM 2135 N N . VAL A 1 269 ? 8.529 -21.082 14.037 1.000 13.667 466 VAL A N 1
ATOM 2136 C CA . VAL A 1 269 ? 9.798 -20.297 13.986 1.000 13.279 466 VAL A CA 1
ATOM 2137 C C . VAL A 1 269 ? 9.494 -18.831 14.320 1.000 12.614 466 VAL A C 1
ATOM 2138 O O . VAL A 1 269 ? 10.269 -18.237 15.089 1.000 12.478 466 VAL A O 1
ATOM 2142 N N . MET A 1 270 ? 8.404 -18.274 13.786 1.000 12.016 467 MET A N 1
ATOM 2143 C CA . MET A 1 270 ? 7.986 -16.873 14.068 1.000 11.853 467 MET A CA 1
ATOM 2144 C C . MET A 1 270 ? 7.715 -16.716 15.571 1.000 11.475 467 MET A C 1
ATOM 2145 O O . MET A 1 270 ? 8.194 -15.733 16.160 1.000 10.817 467 MET A O 1
ATOM 2150 N N . ALA A 1 271 ? 6.993 -17.662 16.176 1.000 11.388 468 ALA A N 1
ATOM 2151 C CA . ALA A 1 271 ? 6.631 -17.649 17.614 1.000 11.375 468 ALA A CA 1
ATOM 2152 C C . ALA A 1 271 ? 7.903 -17.690 18.473 1.000 11.328 468 ALA A C 1
ATOM 2153 O O . ALA A 1 271 ? 7.972 -16.959 19.477 1.000 10.967 468 ALA A O 1
ATOM 2155 N N . LYS A 1 272 ? 8.880 -18.512 18.089 1.000 11.560 469 LYS A N 1
ATOM 2156 C CA . LYS A 1 272 ? 10.168 -18.655 18.818 1.000 12.243 469 LYS A CA 1
ATOM 2157 C C . LYS A 1 272 ? 10.940 -17.330 18.747 1.000 11.585 469 LYS A C 1
ATOM 2158 O O . LYS A 1 272 ? 11.491 -16.902 19.772 1.000 11.370 469 LYS A O 1
ATOM 2164 N N . ILE A 1 273 ? 10.973 -16.685 17.580 1.000 11.252 470 ILE A N 1
ATOM 2165 C CA . ILE A 1 273 ? 11.627 -15.353 17.416 1.000 10.863 470 ILE A CA 1
ATOM 2166 C C . ILE A 1 273 ? 10.953 -14.356 18.370 1.000 10.730 470 ILE A C 1
ATOM 2167 O O . ILE A 1 273 ? 11.673 -13.643 19.084 1.000 10.368 470 ILE A O 1
ATOM 2172 N N . MET A 1 274 ? 9.620 -14.320 18.400 1.000 10.513 471 MET A N 1
ATOM 2173 C CA . MET A 1 274 ? 8.866 -13.368 19.257 1.000 10.884 471 MET A CA 1
ATOM 2174 C C . MET A 1 274 ? 9.300 -13.534 20.716 1.000 11.338 471 MET A C 1
ATOM 2175 O O . MET A 1 274 ? 9.638 -12.523 21.349 1.000 10.963 471 MET A O 1
ATOM 2180 N N . ARG A 1 275 ? 9.282 -14.759 21.246 1.000 12.040 472 ARG A N 1
ATOM 2181 C CA A ARG A 1 275 ? 9.617 -14.972 22.680 0.500 12.678 472 ARG A CA 1
ATOM 2182 C CA B ARG A 1 275 ? 9.648 -15.042 22.661 0.500 12.450 472 ARG A CA 1
ATOM 2183 C C . ARG A 1 275 ? 11.065 -14.524 22.928 1.000 12.394 472 ARG A C 1
ATOM 2184 O O . ARG A 1 275 ? 11.305 -13.951 24.005 1.000 12.600 472 ARG A O 1
ATOM 2199 N N . GLU A 1 276 ? 11.965 -14.707 21.958 1.000 12.079 473 GLU A N 1
ATOM 2200 C CA . GLU A 1 276 ? 13.399 -14.339 22.106 1.000 12.029 473 GLU A CA 1
ATOM 2201 C C . GLU A 1 276 ? 13.621 -12.849 21.806 1.000 11.355 473 GLU A C 1
ATOM 2202 O O . GLU A 1 276 ? 14.765 -12.403 21.949 1.000 11.503 473 GLU A O 1
ATOM 2208 N N . CYS A 1 277 ? 12.573 -12.107 21.429 1.000 10.497 474 CYS A N 1
ATOM 2209 C CA . CYS A 1 277 ? 12.571 -10.619 21.348 1.000 10.238 474 CYS A CA 1
ATOM 2210 C C . CYS A 1 277 ? 12.001 -10.013 22.638 1.000 9.898 474 CYS A C 1
ATOM 2211 O O . CYS A 1 277 ? 12.181 -8.813 22.849 1.000 10.162 474 CYS A O 1
ATOM 2214 N N . TRP A 1 278 ? 11.309 -10.803 23.464 1.000 9.920 475 TRP A N 1
ATOM 2215 C CA . TRP A 1 278 ? 10.391 -10.273 24.507 1.000 9.989 475 TRP A CA 1
ATOM 2216 C C . TRP A 1 278 ? 10.970 -10.398 25.918 1.000 10.331 475 TRP A C 1
ATOM 2217 O O . TRP A 1 278 ? 10.287 -9.963 26.859 1.000 10.420 475 TRP A O 1
ATOM 2228 N N . TYR A 1 279 ? 12.184 -10.925 26.071 1.000 10.963 476 TYR A N 1
ATOM 2229 C CA . TYR A 1 279 ? 12.867 -10.985 27.388 1.000 11.527 476 TYR A CA 1
ATOM 2230 C C . TYR A 1 279 ? 12.887 -9.582 27.998 1.000 11.650 476 TYR A C 1
ATOM 2231 O O . TYR A 1 279 ? 13.121 -8.605 27.260 1.000 11.149 476 TYR A O 1
ATOM 2240 N N . ALA A 1 280 ? 12.650 -9.488 29.305 1.000 12.197 477 ALA A N 1
ATOM 2241 C CA . ALA A 1 280 ? 12.729 -8.231 30.084 1.000 12.659 477 ALA A CA 1
ATOM 2242 C C . ALA A 1 280 ? 14.124 -7.614 29.925 1.000 13.302 477 ALA A C 1
ATOM 2243 O O . ALA A 1 280 ? 14.204 -6.384 29.749 1.000 13.962 477 ALA A O 1
ATOM 2245 N N . ASN A 1 281 ? 15.175 -8.442 29.972 1.000 13.863 478 ASN A N 1
ATOM 2246 C CA . ASN A 1 281 ? 16.590 -8.003 29.841 1.000 14.389 478 ASN A CA 1
ATOM 2247 C C . ASN A 1 281 ? 16.951 -7.923 28.353 1.000 13.760 478 ASN A C 1
ATOM 2248 O O . ASN A 1 281 ? 16.979 -8.974 27.692 1.000 13.726 478 ASN A O 1
ATOM 2253 N N . GLY A 1 282 ? 17.225 -6.713 27.859 1.000 13.583 479 GLY A N 1
ATOM 2254 C CA . GLY A 1 282 ? 17.605 -6.452 26.457 1.000 13.283 479 GLY A CA 1
ATOM 2255 C C . GLY A 1 282 ? 18.792 -7.292 26.004 1.000 13.095 479 GLY A C 1
ATOM 2256 O O . GLY A 1 282 ? 18.806 -7.707 24.832 1.000 12.672 479 GLY A O 1
ATOM 2257 N N . ALA A 1 283 ? 19.750 -7.559 26.899 1.000 13.395 480 ALA A N 1
ATOM 2258 C CA . ALA A 1 283 ? 20.996 -8.305 26.600 1.000 13.552 480 ALA A CA 1
ATOM 2259 C C . ALA A 1 283 ? 20.687 -9.755 26.200 1.000 13.349 480 ALA A C 1
ATOM 2260 O O . ALA A 1 283 ? 21.543 -10.373 25.547 1.000 14.235 480 ALA A O 1
ATOM 2262 N N . ALA A 1 284 ? 19.517 -10.283 26.577 1.000 12.867 481 ALA A N 1
ATOM 2263 C CA . ALA A 1 284 ? 19.088 -11.672 26.280 1.000 12.446 481 ALA A CA 1
ATOM 2264 C C . ALA A 1 284 ? 18.436 -11.769 24.893 1.000 12.110 481 ALA A C 1
ATOM 2265 O O . ALA A 1 284 ? 18.303 -12.896 24.389 1.000 12.234 481 ALA A O 1
ATOM 2267 N N . ARG A 1 285 ? 18.024 -10.645 24.299 1.000 11.795 482 ARG A N 1
ATOM 2268 C CA . ARG A 1 285 ? 17.220 -10.632 23.045 1.000 11.524 482 ARG A CA 1
ATOM 2269 C C . ARG A 1 285 ? 18.088 -10.991 21.835 1.000 11.601 482 ARG A C 1
ATOM 2270 O O . ARG A 1 285 ? 19.306 -10.717 21.856 1.000 11.636 482 ARG A O 1
ATOM 2278 N N . LEU A 1 286 ? 17.463 -11.553 20.799 1.000 11.911 483 LEU A N 1
ATOM 2279 C CA . LEU A 1 286 ? 18.095 -11.775 19.472 1.000 12.202 483 LEU A CA 1
ATOM 2280 C C . LEU A 1 286 ? 18.588 -10.436 18.916 1.000 12.265 483 LEU A C 1
ATOM 2281 O O . LEU A 1 286 ? 18.051 -9.384 19.319 1.000 12.161 483 LEU A O 1
ATOM 2286 N N . THR A 1 287 ? 19.560 -10.476 18.005 1.000 12.047 484 THR A N 1
ATOM 2287 C CA . THR A 1 287 ? 19.942 -9.313 17.164 1.000 12.111 484 THR A CA 1
ATOM 2288 C C . THR A 1 287 ? 19.083 -9.322 15.895 1.000 11.903 484 THR A C 1
ATOM 2289 O O . THR A 1 287 ? 18.586 -10.400 15.511 1.000 11.798 484 THR A O 1
ATOM 2293 N N . ALA A 1 288 ? 18.934 -8.163 15.252 1.000 11.857 485 ALA A N 1
ATOM 2294 C CA . ALA A 1 288 ? 18.236 -8.033 13.954 1.000 12.015 485 ALA A CA 1
ATOM 2295 C C . ALA A 1 288 ? 18.925 -8.933 12.919 1.000 12.086 485 ALA A C 1
ATOM 2296 O O . ALA A 1 288 ? 18.212 -9.590 12.142 1.000 12.085 485 ALA A O 1
ATOM 2298 N N . LEU A 1 289 ? 20.261 -8.992 12.933 1.000 12.819 486 LEU A N 1
ATOM 2299 C CA . LEU A 1 289 ? 21.047 -9.792 11.953 1.000 13.500 486 LEU A CA 1
ATOM 2300 C C . LEU A 1 289 ? 20.743 -11.287 12.129 1.000 13.452 486 LEU A C 1
ATOM 2301 O O . LEU A 1 289 ? 20.541 -11.972 11.103 1.000 13.227 486 LEU A O 1
ATOM 2306 N N . ARG A 1 290 ? 20.683 -11.776 13.371 1.000 13.834 487 ARG A N 1
ATOM 2307 C CA . ARG A 1 290 ? 20.347 -13.195 13.672 1.000 14.391 487 ARG A CA 1
ATOM 2308 C C . ARG A 1 290 ? 18.926 -13.493 13.176 1.000 13.599 487 ARG A C 1
ATOM 2309 O O . ARG A 1 290 ? 18.721 -14.563 12.575 1.000 13.648 487 ARG A O 1
ATOM 2317 N N . ILE A 1 291 ? 17.979 -12.581 13.410 1.000 12.978 488 ILE A N 1
ATOM 2318 C CA . ILE A 1 291 ? 16.565 -12.745 12.959 1.000 12.671 488 ILE A CA 1
ATOM 2319 C C . ILE A 1 291 ? 16.541 -12.794 11.427 1.000 12.562 488 ILE A C 1
ATOM 2320 O O . ILE A 1 291 ? 15.862 -13.678 10.864 1.000 12.446 488 ILE A O 1
ATOM 2325 N N . LYS A 1 292 ? 17.271 -11.889 10.772 1.000 12.807 489 LYS A N 1
ATOM 2326 C CA . LYS A 1 292 ? 17.365 -11.847 9.289 1.000 13.276 489 LYS A CA 1
ATOM 2327 C C . LYS A 1 292 ? 17.879 -13.202 8.781 1.000 13.390 489 LYS A C 1
ATOM 2328 O O . LYS A 1 292 ? 17.271 -13.747 7.844 1.000 13.237 489 LYS A O 1
ATOM 2334 N N . LYS A 1 293 ? 18.949 -13.722 9.389 1.000 13.732 490 LYS A N 1
ATOM 2335 C CA . LYS A 1 293 ? 19.576 -15.021 9.019 1.000 14.218 490 LYS A CA 1
ATOM 2336 C C . LYS A 1 293 ? 18.544 -16.146 9.159 1.000 14.352 490 LYS A C 1
ATOM 2337 O O . LYS A 1 293 ? 18.395 -16.935 8.206 1.000 14.674 490 LYS A O 1
ATOM 2339 N N . THR A 1 294 ? 17.846 -16.209 10.296 1.000 14.288 491 THR A N 1
ATOM 2340 C CA . THR A 1 294 ? 16.846 -17.266 10.607 1.000 14.359 491 THR A CA 1
ATOM 2341 C C . THR A 1 294 ? 15.714 -17.238 9.570 1.000 14.269 491 THR A C 1
ATOM 2342 O O . THR A 1 294 ? 15.372 -18.315 9.048 1.000 14.463 491 THR A O 1
ATOM 2346 N N . LEU A 1 295 ? 15.160 -16.057 9.274 1.000 14.190 492 LEU A N 1
ATOM 2347 C CA . LEU A 1 295 ? 14.003 -15.919 8.347 1.000 14.194 492 LEU A CA 1
ATOM 2348 C C . LEU A 1 295 ? 14.452 -16.185 6.905 1.000 14.709 492 LEU A C 1
ATOM 2349 O O . LEU A 1 295 ? 13.639 -16.719 6.132 1.000 14.321 492 LEU A O 1
ATOM 2354 N N . SER A 1 296 ? 15.695 -15.840 6.558 1.000 15.530 493 SER A N 1
ATOM 2355 C CA A SER A 1 296 ? 16.288 -16.127 5.224 0.500 16.167 493 SER A CA 1
ATOM 2356 C CA B SER A 1 296 ? 16.286 -16.127 5.223 0.500 16.148 493 SER A CA 1
ATOM 2357 C C . SER A 1 296 ? 16.338 -17.644 5.005 1.000 16.523 493 SER A C 1
ATOM 2358 O O . SER A 1 296 ? 15.916 -18.096 3.923 1.000 16.895 493 SER A O 1
ATOM 2363 N N . GLN A 1 297 ? 16.820 -18.382 6.010 1.000 17.495 494 GLN A N 1
ATOM 2364 C CA . GLN A 1 297 ? 16.912 -19.868 5.994 1.000 18.804 494 GLN A CA 1
ATOM 2365 C C . GLN A 1 297 ? 15.499 -20.454 5.881 1.000 18.739 494 GLN A C 1
ATOM 2366 O O . GLN A 1 297 ? 15.289 -21.335 5.026 1.000 19.038 494 GLN A O 1
ATOM 2372 N N . LEU A 1 298 ? 14.561 -19.959 6.697 1.000 18.617 495 LEU A N 1
ATOM 2373 C CA . LEU A 1 298 ? 13.146 -20.421 6.727 1.000 18.805 495 LEU A CA 1
ATOM 2374 C C . LEU A 1 298 ? 12.493 -20.242 5.349 1.000 19.522 495 LEU A C 1
ATOM 2375 O O . LEU A 1 298 ? 11.737 -21.145 4.937 1.000 19.716 495 LEU A O 1
ATOM 2380 N N . SER A 1 299 ? 12.776 -19.124 4.670 1.000 20.307 496 SER A N 1
ATOM 2381 C CA A SER A 1 299 ? 12.140 -18.725 3.386 0.500 21.019 496 SER A CA 1
ATOM 2382 C CA B SER A 1 299 ? 12.123 -18.735 3.391 0.500 20.634 496 SER A CA 1
ATOM 2383 C C . SER A 1 299 ? 12.422 -19.766 2.295 1.000 21.364 496 SER A C 1
ATOM 2384 O O . SER A 1 299 ? 11.569 -19.920 1.401 1.000 21.816 496 SER A O 1
ATOM 2389 N N . GLN A 1 300 ? 13.575 -20.442 2.374 1.000 22.823 497 GLN A N 1
ATOM 2390 C CA . GLN A 1 300 ? 14.060 -21.387 1.329 1.000 23.932 497 GLN A CA 1
ATOM 2391 C C . GLN A 1 300 ? 13.800 -22.853 1.710 1.000 24.599 497 GLN A C 1
ATOM 2392 O O . GLN A 1 300 ? 14.155 -23.726 0.895 1.000 24.521 497 GLN A O 1
ATOM 2398 N N . GLN A 1 301 ? 13.197 -23.127 2.873 1.000 25.162 498 GLN A N 1
ATOM 2399 C CA . GLN A 1 301 ? 12.983 -24.512 3.383 1.000 26.063 498 GLN A CA 1
ATOM 2400 C C . GLN A 1 301 ? 11.972 -25.256 2.500 1.000 26.111 498 GLN A C 1
ATOM 2401 O O . GLN A 1 301 ? 11.029 -24.611 2.000 1.000 25.600 498 GLN A O 1
ATOM 2407 N N . GLU A 1 302 ? 12.169 -26.569 2.331 1.000 26.367 499 GLU A N 1
ATOM 2408 C CA . GLU A 1 302 ? 11.227 -27.487 1.635 1.000 26.589 499 GLU A CA 1
ATOM 2409 C C . GLU A 1 302 ? 9.891 -27.484 2.387 1.000 26.984 499 GLU A C 1
ATOM 2410 O O . GLU A 1 302 ? 9.909 -27.692 3.617 1.000 26.652 499 GLU A O 1
ATOM 2416 N N . GLY A 1 303 ? 8.784 -27.248 1.675 1.000 27.353 500 GLY A N 1
ATOM 2417 C CA . GLY A 1 303 ? 7.428 -27.146 2.251 1.000 27.705 500 GLY A CA 1
ATOM 2418 C C . GLY A 1 303 ? 7.011 -25.703 2.492 1.000 27.901 500 GLY A C 1
ATOM 2419 O O . GLY A 1 303 ? 5.793 -25.462 2.613 1.000 28.226 500 GLY A O 1
ATOM 2420 N N . ILE A 1 304 ? 7.980 -24.781 2.568 1.000 27.978 501 ILE A N 1
ATOM 2421 C CA . ILE A 1 304 ? 7.757 -23.312 2.738 1.000 28.010 501 ILE A CA 1
ATOM 2422 C C . ILE A 1 304 ? 7.925 -22.629 1.375 1.000 28.028 501 ILE A C 1
ATOM 2423 O O . ILE A 1 304 ? 6.974 -21.948 0.936 1.000 28.369 501 ILE A O 1
ATOM 2425 N N . LYS A 1 305 ? 9.087 -22.812 0.738 1.000 28.055 502 LYS A N 1
ATOM 2426 C CA . LYS A 1 305 ? 9.445 -22.208 -0.576 1.000 28.180 502 LYS A CA 1
ATOM 2427 C C . LYS A 1 305 ? 8.522 -22.770 -1.664 1.000 28.577 502 LYS A C 1
ATOM 2428 O O . LYS A 1 305 ? 7.852 -22.013 -2.371 1.000 29.481 502 LYS A O 1
#

Sequence (296 aa):
ARTIVLQESIGFGEVWRGKWWRGEEVAVKIFSSREERSWFREAEIYQTVMLRHEENILGFIAADNKDNGTWTQQLWLVSDYHEHGSLFDYLNRYTVTVEEGMIKKLALSTASSGLAHLHMMEIVGTQGKPAIAHRRDLKSKNNILVKKNGTCCIADLGLAVRHDSATDTIDIAPRVGTKRYMAPEVLDDSINMKHFESFKRADIYAMGLVFWEIARRCSIGGIHEDYQLPYYDLVPSDPSVEEMRKVVCEQKLRPNIPNRWQSCEALRRVMAKIMRRECWYANGAARLTALRIKKTLSSQLSSQQEGIK

Radius of gyration: 19.3 Å; Cα contacts (8 Å, |Δi|>4): 579; chains: 1; bounding box: 46×61×50 Å

Foldseek 3Di:
DVQKAFDAFPFCFGWTFIARPNATKIKGKHFPVCVLLLVLQQVLLPFFPLDDPQAWAWDDWDWDDPPPGIITITITHDAPCAFLLSNLQVAFAALLLLLQALLSNLVNLLSLQDWQDDVRTGFRKFQQADARNQWTAHPVSHIHGHDSSQMWTADPVVQAIPDQHLPYQLLLFALCVLVVVQDSRHVLSSQLSSLLSSLQRSVQNLQRHADPNDHHRRDRWCNVQADVSGDSVSNNCVCPVVVDTGDQDPVLVVDPSSVLSVVLSVLSRDSDSVSHDGSVRSSVSSVVVCPDPVND

Organism: Homo sapiens (NCBI:txid9606)

GO terms:
  GO:0061450 trophoblast cell migration (P, IDA)
  GO:0005024 transforming growth factor beta receptor activity (F, IDA)
  GO:0005515 protein binding (F, IPI)
  GO:0004674 protein serine/threonine kinase activity (F, IDA)
  GO:0005524 ATP binding (F, IDA)
  GO:0006355 regulation of DNA-templated transcription (P, IDA)
  GO:0046332 SMAD binding (F, IDA)
  GO:0050431 transforming growth factor beta binding (F, IDA)
  GO:0007165 signal transduction (P, IDA)
  GO:0007179 transforming growth factor beta receptor signaling pathway (P, IDA)
  GO:0006355 regulation of DNA-templated transcription (P, IMP)
  GO:0008284 positive regulation of cell population proliferation (P, IMP)
  GO:0019838 growth factor binding (F, IPI)
  GO:0001837 epithelial to mesenchymal transition (P, IDA)
  GO:0045121 membrane raft (C, IDA)
  GO:0005634 nucleus (C, IDA)
  GO:0005768 endosome (C, IDA)
  GO:0005886 plasma membrane (C, IDA)
  GO:0005923 bicellular tight junction (C, IDA)
  GO:0009986 cell surface (C, IDA)

Nearest PDB structures (foldseek):
  3tzm-assembly1_A  TM=1.001E+00  e=1.336E-55  Homo sapiens
  3kcf-assembly1_A  TM=9.752E-01  e=2.493E-49  Homo sapiens
  5s7e-assembly2_B  TM=9.480E-01  e=1.455E-41  Homo sapiens
  6unq-assembly1_A  TM=9.617E-01  e=2.212E-40  Homo sapiens
  6zgc-assembly3_C  TM=9.569E-01  e=1.873E-40  Homo sapiens

InterPro domains:
  IPR000333 Ser/Thr protein kinase, TGFB receptor [PTHR23255] (20-498)
  IPR000472 Activin types I and II receptor domain [PF01064] (34-112)
  IPR000719 Protein kinase domain [PF00069] (208-489)
  IPR000719 Protein kinase domain [PS50011] (205-495)
  IPR000719 Protein kinase domain [SM00220] (205-471)
  IPR003605 GS domain [PF08515] (176-203)
  IPR003605 GS domain [PS51256] (175-204)
  IPR003605 GS domain [SM00467] (175-205)
  IPR008271 Serine/threonine-protein kinase, active site [PS00108] (329-341)
  IPR011009 Protein kinase-like domain superfamily [SSF56112] (180-492)
  IPR017441 Protein kinase, ATP binding site [PS00107] (211-232)
  IPR045860 Snake toxin-like superfamily [G3DSA:2.10.60.10] (33-111)
  IPR045860 Snake toxin-like sup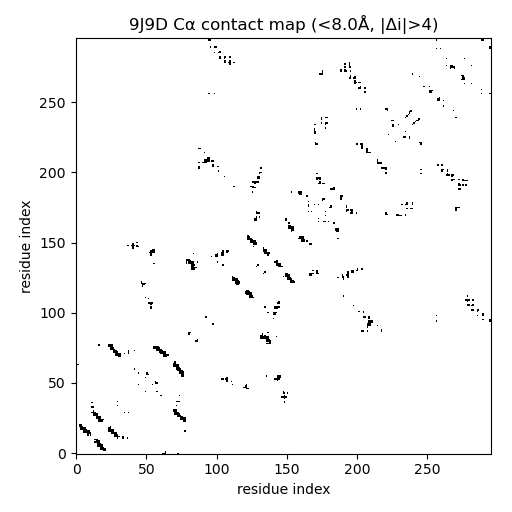erfamily [SSF57302] (32-111)

=== Feature glossary ===
Feature key, reading from the visual/contextual features back to the raw sequence:

Rendered structure images. Structure images are PyMOL renders from six orthogonal camera directions. Cartoon representation draws helices as coils and strands as arrows; sticks shows the backbone as bonds; surface shows the solvent-excluded envelope. Rainbow coloring maps sequence position to hue (blue→red, N→C); chain coloring assigns a distinct color per polypeptide.

Contact-map, Ramachandran, and PAE plots. Three diagnostic plots accompany the record. The Cα contact map visualizes the tertiary structure as a 2D adjacency matrix (8 Å cutoff, sequence-local contacts suppressed). The Ramachandran plot shows the distribution of backbone (φ, ψ) torsions, with points in the α and β basins reflecting secondary structure content. The PAE plot shows AlphaFold's inter-residue confidence as a color matrix.

InterPro / GO / CATH / organism. The annotation block draws on four external resources. InterPro: which protein families and domains the sequence belongs to. GO: standardized terms for what the protein does, what process it participates in, and where in the cell it acts. CATH: which structural fold it has in the CATH hierarchy. Organism: the species of origin.

Nearest PDB structures. Structural nearest neighbors (via Foldseek easy-search vs the PDB). Reported per hit: target PDB id, E-value, and alignment TM-score. A TM-score above ~0.5 is the conventional threshold for 'same fold'.

Predicted aligned error. Predicted aligned error is AlphaFold's pairwise confidence. Unlike pLDDT (per-residue), PAE is per-residue-pair and captures whether two parts of the structure are correctly placed relative to each other. Units are ångströms of expected positional error.

Solvent-accessible surface area. SASA measures how much of the protein is reachable by solvent. It is computed by rolling a water-sized probe over the atomic surface and summing the exposed area (Å²). Per-residue SASA distinguishes core (buried, low SASA) from surface (exposed, high SASA) residues; total SASA is a whole-molecule size measure.

B-factor. Crystallographic B-factors measure how much each atom's electron density is smeared out, in Å². They rise in mobile loops and surface residues and fall in the buried interior. In AlphaFold models this column is repurposed to hold pLDDT instead.

pLDDT. For AlphaFold models, the B-factor field carries pLDDT — the model's own estimate of local accuracy on a 0–100 scale. Regions with pLDDT<50 should be treated as essentially unmodeled; they often correspond to intrinsically disordered segments.

Backbone torsions (φ/ψ). φ (phi) and ψ (psi) are the two rotatable backbone dihedrals per residue: φ is the C(i-1)–N–Cα–C torsion, ψ is the N–Cα–C–N(i+1) torsion, both in degrees on (−180°, 180°]. α-helical residues cluster near (−60°, −45°); β-strand residues near (−120°, +130°). A Ramachandran plot is simply a scatter of (φ, ψ) for every residue.

Radius of gyration, Cα contacts, bounding box. Radius of gyration (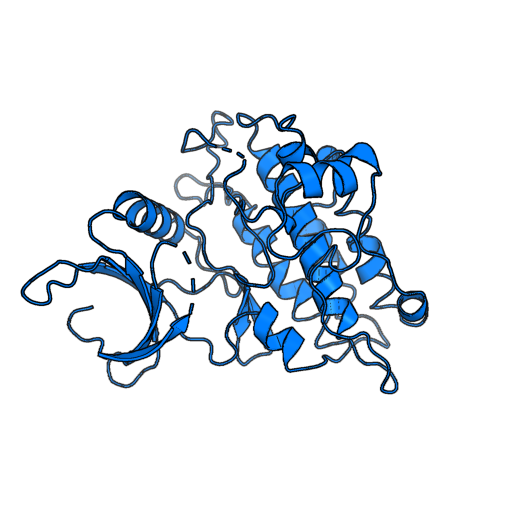Rg) is the root-mean-square distance of Cα atoms from their centroid — a single number for overall size and compactness. A globular domain of N residues has Rg ≈ 2.2·N^0.38 Å; an extended or disordered chain has a much larger Rg. The Cα contact count is the number of residue pairs whose Cα atoms are within 8 Å and are more than four positions apart in sequence — a standard proxy for tertiary packing density. The bounding box is the smallest axis-aligned box enclosing all Cα atoms.

Secondary structure (3-state, P-SEA). Three-state secondary structure (P-SEA) collapses the eight DSSP classes into helix (a), strand (b), and coil (c). P-SEA assigns these from Cα geometry alone — distances and angles — without requiring backbone oxygens, so it works on any Cα trace.

Secondary structure (8-state, DSSP). Secondary structure is the local, repeating backbone conformation. DSSP classifies it into eight states by reading the hydrogen-bond network: three helix types (H, G, I), two β types (E, B), two non-regular types (T, S), and unstructured coil (-).

Foldseek 3Di. The Foldseek 3Di string encodes local tertiary geometry as a 20-letter alphabet — one character per residue — derived from the relative positions of nearby Cα atoms. Unlike the amino-acid sequence, 3Di is a direct function of the 3D structure, so two proteins with the same fold have similar 3Di strings even at low sequence identity.

mmCIF coordinates. Structure coordinates are given as an mmCIF _atom_site loop: one row per atom with element, residue name, chain id, sequence number, and x/y/z position in Å. Only the four main-chain atoms per residue are included here; side chains are omitted to keep the record compact.

Sequence. This is the polypeptide sequence — one letter per residue, N-terminus first. Length ranges from a few dozen residues for small domains to over a thousand for large multi-domain proteins.